Protein AF-A0A427AGB4-F1 (afdb_monomer)

pLDDT: mean 78.75, std 23.86, range [26.81, 98.81]

Mean predicted aligned error: 10.67 Å

Solvent-accessible surface area (backbone atoms only — not comparable to full-atom values): 14083 Å² total; per-residue (Å²): 135,64,101,79,74,85,84,86,88,73,85,83,42,77,53,39,24,45,51,58,37,56,74,37,84,82,62,75,51,54,68,55,49,52,50,28,54,45,34,38,32,50,47,51,24,42,29,55,74,68,40,88,56,18,43,34,48,52,46,48,37,41,71,28,29,30,16,33,91,82,58,48,37,40,76,46,72,65,89,65,43,42,77,36,55,89,90,51,84,55,43,82,47,84,67,58,40,51,87,71,32,61,31,70,60,28,74,75,67,26,43,41,33,64,50,36,37,34,21,5,44,13,43,31,44,48,27,65,54,29,57,44,55,58,68,56,46,62,62,52,62,69,47,90,66,64,74,90,73,50,50,31,76,86,54,75,79,68,59,59,67,65,65,50,53,51,52,50,52,51,19,54,39,24,52,40,80,54,60,84,72,25,61,53,44,66,54,51,39,55,65,70,65,63,76,82,75,95,74,78,76,94,72,93,72,91,75,74,92,70,77,84,75,68,69,85,68,43,56,71,67,54,44,61,57,62,67,40,56,66,60,49,49,50,48,55,58,50,62,53,86,132

Structure (mmCIF, N/CA/C/O backbone):
data_AF-A0A427AGB4-F1
#
_entry.id   AF-A0A427AGB4-F1
#
loop_
_atom_site.group_PDB
_atom_site.id
_atom_site.type_symbol
_atom_site.label_atom_id
_atom_site.label_alt_id
_atom_site.label_comp_id
_atom_site.label_asym_id
_atom_site.label_entity_id
_atom_site.label_seq_id
_atom_site.pdbx_PDB_ins_code
_atom_site.Cartn_x
_atom_site.Cartn_y
_atom_site.Cartn_z
_atom_site.occupancy
_atom_site.B_iso_or_equiv
_atom_site.auth_seq_id
_atom_site.auth_comp_id
_atom_site.auth_asym_id
_atom_site.auth_atom_id
_atom_site.pdbx_PDB_model_num
ATOM 1 N N . MET A 1 1 ? -23.392 -18.559 -21.273 1.00 54.56 1 MET A N 1
ATOM 2 C CA . MET A 1 1 ? -22.077 -17.936 -21.508 1.00 54.56 1 MET A CA 1
ATOM 3 C C . MET A 1 1 ? -21.881 -17.864 -23.003 1.00 54.56 1 MET A C 1
ATOM 5 O O . MET A 1 1 ? -21.921 -18.900 -23.660 1.00 54.56 1 MET A O 1
ATOM 9 N N . THR A 1 2 ? -21.814 -16.656 -23.549 1.00 63.41 2 THR A N 1
ATOM 10 C CA . THR A 1 2 ? -21.500 -16.465 -24.971 1.00 63.41 2 THR A CA 1
ATOM 11 C C . THR A 1 2 ? -19.990 -16.633 -25.169 1.00 63.41 2 THR A C 1
ATOM 13 O O . THR A 1 2 ? -19.216 -16.478 -24.227 1.00 63.41 2 THR A O 1
ATOM 16 N N . ALA A 1 3 ? -19.541 -16.963 -26.382 1.00 72.25 3 ALA A N 1
ATOM 17 C CA . ALA A 1 3 ? -18.124 -17.222 -26.674 1.00 72.25 3 ALA A CA 1
ATOM 18 C C . ALA A 1 3 ? -17.196 -15.988 -26.531 1.00 72.25 3 ALA A C 1
ATOM 20 O O . ALA A 1 3 ? -15.998 -16.086 -26.785 1.00 72.25 3 ALA A O 1
ATOM 21 N N . THR A 1 4 ? -17.737 -14.826 -26.150 1.00 89.38 4 THR A N 1
ATOM 22 C CA . THR A 1 4 ? -17.033 -13.536 -26.080 1.00 89.38 4 THR A CA 1
ATOM 23 C C . THR A 1 4 ? -16.850 -13.007 -24.658 1.00 89.38 4 THR A C 1
ATOM 25 O O . THR A 1 4 ? -16.158 -12.010 -24.469 1.00 89.38 4 THR A O 1
ATOM 28 N N . GLU A 1 5 ? -17.460 -13.634 -23.652 1.00 90.94 5 GLU A N 1
ATOM 29 C CA . GLU A 1 5 ? -17.364 -13.182 -22.262 1.00 90.94 5 GLU A CA 1
ATOM 30 C C . GLU A 1 5 ? -16.059 -13.659 -21.618 1.00 90.94 5 GLU A C 1
ATOM 32 O O . GLU A 1 5 ? -15.705 -14.837 -21.679 1.00 90.94 5 GLU A O 1
ATOM 37 N N . ARG A 1 6 ? -15.346 -12.739 -20.960 1.00 89.81 6 ARG A N 1
ATOM 38 C CA . ARG A 1 6 ? -14.210 -13.063 -20.091 1.00 89.81 6 ARG A CA 1
ATOM 39 C C . ARG A 1 6 ? -14.620 -12.803 -18.651 1.00 89.81 6 ARG A C 1
ATOM 41 O O . ARG A 1 6 ? -15.009 -11.691 -18.311 1.00 89.81 6 ARG A O 1
ATOM 48 N N . LEU A 1 7 ? -14.546 -13.837 -17.823 1.00 93.56 7 LEU A N 1
ATOM 49 C CA . LEU A 1 7 ? -14.979 -13.810 -16.430 1.00 93.56 7 LEU A CA 1
ATOM 50 C C . LEU A 1 7 ? -13.820 -14.242 -15.533 1.00 93.56 7 LEU A C 1
ATOM 52 O O . LEU A 1 7 ? -13.041 -15.121 -15.899 1.00 93.56 7 LEU A O 1
ATOM 56 N N . LEU A 1 8 ? -13.733 -13.631 -14.355 1.00 93.75 8 LEU A N 1
ATOM 57 C CA . LEU A 1 8 ? -12.794 -14.000 -13.300 1.00 93.75 8 LEU A CA 1
ATOM 58 C C . LEU A 1 8 ? -13.609 -14.406 -12.073 1.00 93.75 8 LEU A C 1
ATOM 60 O O . LEU A 1 8 ? -14.541 -13.699 -11.688 1.00 93.75 8 LEU A O 1
ATOM 64 N N . VAL A 1 9 ? -13.277 -15.554 -11.487 1.00 95.50 9 VAL A N 1
ATOM 65 C CA . VAL A 1 9 ? -13.951 -16.099 -10.304 1.00 95.50 9 VAL A CA 1
ATOM 66 C C . VAL A 1 9 ? -12.943 -16.125 -9.165 1.00 95.50 9 VAL A C 1
ATOM 68 O O . VAL A 1 9 ? -11.862 -16.690 -9.313 1.00 95.50 9 VAL A O 1
ATOM 71 N N . TYR A 1 10 ? -13.304 -15.511 -8.042 1.00 94.31 10 TYR A N 1
ATOM 72 C CA . TYR A 1 10 ? -12.469 -15.409 -6.849 1.00 94.31 10 TYR A CA 1
ATOM 73 C C . TYR A 1 10 ? -13.194 -16.007 -5.641 1.00 94.31 10 TYR A C 1
ATOM 75 O O . TYR A 1 10 ? -14.430 -16.031 -5.632 1.00 94.31 10 TYR A O 1
ATOM 83 N N . PRO A 1 11 ? -12.458 -16.443 -4.605 1.00 96.06 11 PRO A N 1
ATOM 84 C CA . PRO A 1 11 ? -13.047 -16.691 -3.298 1.00 96.06 11 PRO A CA 1
ATOM 85 C C . PRO A 1 11 ? -13.806 -15.455 -2.804 1.00 96.06 11 PRO A C 1
ATOM 87 O O . PRO A 1 11 ? -13.364 -14.319 -2.997 1.00 96.06 11 PRO A O 1
ATOM 90 N N . TYR A 1 12 ? -14.960 -15.679 -2.183 1.00 95.94 12 TYR A N 1
ATOM 91 C CA . TYR A 1 12 ? -15.762 -14.598 -1.627 1.00 95.94 12 TYR A CA 1
ATOM 92 C C . TYR A 1 12 ? -15.121 -14.060 -0.343 1.00 95.94 12 TYR A C 1
ATOM 94 O O . TYR A 1 12 ? -14.803 -14.825 0.561 1.00 95.94 12 TYR A O 1
ATOM 102 N N . MET A 1 13 ? -14.962 -12.739 -0.274 1.00 97.31 13 MET A N 1
ATOM 103 C CA . MET A 1 13 ? -14.389 -12.023 0.868 1.00 97.31 13 MET A CA 1
ATOM 104 C C . MET A 1 13 ? -15.536 -11.407 1.668 1.00 97.31 13 MET A C 1
ATOM 106 O O . MET A 1 13 ? -16.077 -10.365 1.287 1.00 97.31 13 MET A O 1
ATOM 110 N N . SER A 1 14 ? -15.969 -12.092 2.728 1.00 95.81 14 SER A N 1
ATOM 111 C CA . SER A 1 14 ? -17.214 -11.780 3.447 1.00 95.81 14 SER A CA 1
ATOM 112 C C . SER A 1 14 ? -17.220 -10.417 4.132 1.00 95.81 14 SER A C 1
ATOM 114 O O . SER A 1 14 ? -18.279 -9.800 4.258 1.00 95.81 14 SER A O 1
ATOM 116 N N . ASN A 1 15 ? -16.048 -9.904 4.511 1.00 95.62 15 ASN A N 1
ATOM 117 C CA . ASN A 1 15 ? -15.894 -8.584 5.118 1.00 95.62 15 ASN A CA 1
ATOM 118 C C . ASN A 1 15 ? -15.642 -7.468 4.084 1.00 95.62 15 ASN A C 1
ATOM 120 O O . ASN A 1 15 ? -15.439 -6.309 4.459 1.00 95.62 15 ASN A O 1
ATOM 124 N N . GLY A 1 16 ? -15.709 -7.787 2.786 1.00 96.00 16 GLY A N 1
ATOM 125 C CA . GLY A 1 16 ? -15.582 -6.827 1.693 1.00 96.00 16 GLY A CA 1
ATOM 126 C C . GLY A 1 16 ? -14.175 -6.242 1.573 1.00 96.00 16 GLY A C 1
ATOM 127 O O . GLY A 1 16 ? -13.187 -6.906 1.866 1.00 96.00 16 GLY A O 1
ATOM 128 N N . SER A 1 17 ? -14.073 -4.996 1.106 1.00 97.38 17 SER A N 1
ATOM 129 C CA . SER A 1 17 ? -12.796 -4.272 1.025 1.00 97.38 17 SER A CA 1
ATOM 130 C C . SER A 1 17 ? -12.554 -3.397 2.250 1.00 97.38 17 SER A C 1
ATOM 132 O O . SER A 1 17 ? -13.508 -2.907 2.865 1.00 97.38 17 SER A O 1
ATOM 134 N N . VAL A 1 18 ? -11.291 -3.094 2.553 1.00 96.56 18 VAL A N 1
ATOM 135 C CA . VAL A 1 18 ? -10.908 -2.146 3.613 1.00 96.56 18 VAL A CA 1
ATOM 136 C C . VAL A 1 18 ? -11.602 -0.797 3.411 1.00 96.56 18 VAL A C 1
ATOM 138 O O . VAL A 1 18 ? -12.159 -0.251 4.359 1.00 96.56 18 VAL A O 1
ATOM 141 N N . ALA A 1 19 ? -11.685 -0.295 2.174 1.00 94.44 19 ALA A N 1
ATOM 142 C CA . ALA A 1 19 ? -12.386 0.957 1.873 1.00 94.44 19 ALA A CA 1
ATOM 143 C C . ALA A 1 19 ? -13.877 0.924 2.254 1.00 94.44 19 ALA A C 1
ATOM 145 O O . ALA A 1 19 ? -14.416 1.926 2.729 1.00 94.44 19 ALA A O 1
ATOM 146 N N . SER A 1 20 ? -14.554 -0.211 2.050 1.00 93.62 20 SER A N 1
ATOM 147 C CA . SER A 1 20 ? -15.945 -0.384 2.486 1.00 93.62 20 SER A CA 1
ATOM 148 C C . SER A 1 20 ? -16.044 -0.502 4.008 1.00 93.62 20 SER A C 1
ATOM 150 O O . SER A 1 20 ? -16.915 0.104 4.636 1.00 93.62 20 SER A O 1
ATOM 152 N N . ARG A 1 21 ? -15.096 -1.218 4.616 1.00 93.06 21 ARG A N 1
ATOM 153 C CA . ARG A 1 21 ? -15.100 -1.560 6.034 1.00 93.06 21 ARG A CA 1
ATOM 154 C C . ARG A 1 21 ? -14.750 -0.378 6.939 1.00 93.06 21 ARG A C 1
ATOM 156 O O . ARG A 1 21 ? -15.317 -0.298 8.027 1.00 93.06 21 ARG A O 1
ATOM 163 N N . LEU A 1 22 ? -13.915 0.556 6.472 1.00 90.25 22 LEU A N 1
ATOM 164 C CA . LEU A 1 22 ? -13.609 1.828 7.146 1.00 90.25 22 LEU A CA 1
ATOM 165 C C . LEU A 1 22 ? -14.841 2.736 7.291 1.00 90.25 22 LEU A C 1
ATOM 167 O O . LEU A 1 22 ? -14.930 3.498 8.247 1.00 90.25 22 LEU A O 1
ATOM 171 N N . LYS A 1 23 ? -15.821 2.627 6.383 1.00 87.50 23 LYS A N 1
ATOM 172 C CA . LYS A 1 23 ? -17.077 3.402 6.426 1.00 87.50 23 LYS A CA 1
ATOM 173 C C . LYS A 1 23 ? -18.213 2.682 7.156 1.00 87.50 23 LYS A C 1
ATOM 175 O O . LYS A 1 23 ? -19.226 3.300 7.483 1.00 87.50 23 LYS A O 1
ATOM 180 N N . ALA A 1 24 ? -18.076 1.377 7.372 1.00 87.00 24 ALA A N 1
ATOM 181 C CA . ALA A 1 24 ? -19.112 0.539 7.959 1.00 87.00 24 ALA A CA 1
ATOM 182 C C . ALA A 1 24 ? -19.147 0.636 9.495 1.00 87.00 24 ALA A C 1
ATOM 184 O O . ALA A 1 24 ? -18.142 0.912 10.153 1.00 87.00 24 ALA A O 1
ATOM 185 N N . LYS A 1 25 ? -20.317 0.353 10.079 1.00 83.19 25 LYS A N 1
ATOM 186 C CA . LYS A 1 25 ? -20.508 0.198 11.529 1.00 83.19 25 LYS A CA 1
ATOM 187 C C . LYS A 1 25 ? -20.794 -1.286 11.851 1.00 83.19 25 LYS A C 1
ATOM 189 O O . LYS A 1 25 ? -21.542 -1.904 11.097 1.00 83.19 25 LYS A O 1
ATOM 194 N N . PRO A 1 26 ? -20.252 -1.857 12.946 1.00 83.69 26 PRO A N 1
ATOM 195 C CA . PRO A 1 26 ? -19.281 -1.253 13.864 1.00 83.69 26 PRO A CA 1
ATOM 196 C C . PRO A 1 26 ? -17.938 -1.030 13.166 1.00 83.69 26 PRO A C 1
ATOM 198 O O . PRO A 1 26 ? -17.605 -1.753 12.236 1.00 83.69 26 PRO A O 1
ATOM 201 N N . MET A 1 27 ? -17.180 -0.020 13.577 1.00 82.50 27 MET A N 1
ATOM 202 C CA . MET A 1 27 ? -15.927 0.332 12.902 1.00 82.50 27 MET A CA 1
ATOM 203 C C . MET A 1 27 ? -14.811 -0.664 13.179 1.00 82.50 27 MET A C 1
ATOM 205 O O . MET A 1 27 ? -14.867 -1.407 14.155 1.00 82.50 27 MET A O 1
ATOM 209 N N . LEU A 1 28 ? -13.792 -0.642 12.320 1.00 89.94 28 LEU A N 1
ATOM 210 C CA . LEU A 1 28 ? -12.538 -1.332 12.593 1.00 89.94 28 LEU A CA 1
ATOM 211 C C . LEU A 1 28 ? -11.833 -0.655 13.762 1.00 89.94 28 LEU A C 1
ATOM 213 O O . LEU A 1 28 ? -11.507 0.537 13.683 1.00 89.94 28 LEU A O 1
ATOM 217 N N . ASP A 1 29 ? -11.604 -1.433 14.814 1.00 90.88 29 ASP A N 1
ATOM 218 C CA . ASP A 1 29 ? -10.728 -1.051 15.910 1.00 90.88 29 ASP A CA 1
ATOM 219 C C . ASP A 1 29 ? -9.269 -0.956 15.445 1.00 90.88 29 ASP A C 1
ATOM 221 O O . ASP A 1 29 ? -8.892 -1.383 14.349 1.00 90.88 29 ASP A O 1
ATOM 225 N N . TRP A 1 30 ? -8.444 -0.335 16.280 1.00 91.19 30 TRP A N 1
ATOM 226 C CA . TRP A 1 30 ? -7.054 -0.058 15.950 1.00 91.19 30 TRP A CA 1
ATOM 227 C C . TRP A 1 30 ? -6.224 -1.328 15.728 1.00 91.19 30 TRP A C 1
ATOM 229 O O . TRP A 1 30 ? -5.480 -1.422 14.751 1.00 91.19 30 TRP A O 1
ATOM 239 N N . SER A 1 31 ? -6.405 -2.337 16.583 1.00 91.88 31 SER A N 1
ATOM 240 C CA . SER A 1 31 ? -5.693 -3.613 16.481 1.00 91.88 31 SER A CA 1
ATOM 241 C C . SER A 1 31 ? -6.005 -4.333 15.167 1.00 91.88 31 SER A C 1
ATOM 243 O O . SER A 1 31 ? -5.098 -4.857 14.519 1.00 91.88 31 SER A O 1
ATOM 245 N N . THR A 1 32 ? -7.257 -4.306 14.703 1.00 93.75 32 THR A N 1
ATOM 246 C CA . THR A 1 32 ? -7.621 -4.867 13.397 1.00 93.75 32 THR A CA 1
ATOM 247 C C . THR A 1 32 ? -7.015 -4.059 12.254 1.00 93.75 32 THR A C 1
ATOM 249 O O . THR A 1 32 ? -6.521 -4.656 11.302 1.00 93.75 32 THR A O 1
ATOM 252 N N . ARG A 1 33 ? -6.950 -2.722 12.344 1.00 95.06 33 ARG A N 1
ATOM 253 C CA . ARG A 1 33 ? -6.251 -1.902 11.332 1.00 95.06 33 ARG A CA 1
ATOM 254 C C . ARG A 1 33 ? -4.755 -2.228 11.251 1.00 95.06 33 ARG A C 1
ATOM 256 O O . ARG A 1 33 ? -4.253 -2.377 10.139 1.00 95.06 33 ARG A O 1
ATOM 263 N N . LYS A 1 34 ? -4.071 -2.422 12.390 1.00 94.62 34 LYS A N 1
ATOM 264 C CA . LYS A 1 34 ? -2.670 -2.894 12.436 1.00 94.62 34 LYS A CA 1
ATOM 265 C C . LYS A 1 34 ? -2.512 -4.259 11.763 1.00 94.62 34 LYS A C 1
ATOM 267 O O . LYS A 1 34 ? -1.642 -4.422 10.911 1.00 94.62 34 LYS A O 1
ATOM 272 N N . ARG A 1 35 ? -3.378 -5.228 12.091 1.00 96.19 35 ARG A N 1
ATOM 273 C CA . ARG A 1 35 ? -3.355 -6.559 11.453 1.00 96.19 35 ARG A CA 1
ATOM 274 C C . ARG A 1 35 ? -3.552 -6.473 9.942 1.00 96.19 35 ARG A C 1
ATOM 276 O O . ARG A 1 35 ? -2.809 -7.106 9.200 1.00 96.19 35 ARG A O 1
ATOM 283 N N . ILE A 1 36 ? -4.491 -5.646 9.485 1.00 97.75 36 ILE A N 1
ATOM 284 C CA . ILE A 1 36 ? -4.737 -5.414 8.056 1.00 97.75 36 ILE A CA 1
ATOM 285 C C . ILE A 1 36 ? -3.498 -4.823 7.375 1.00 97.75 36 ILE A C 1
ATOM 287 O O . ILE A 1 36 ? -3.092 -5.317 6.323 1.00 97.75 36 ILE A O 1
ATOM 291 N N . ALA A 1 37 ? -2.883 -3.796 7.971 1.00 98.06 37 ALA A N 1
ATOM 292 C CA . ALA A 1 37 ? -1.656 -3.188 7.460 1.00 98.06 37 ALA A CA 1
ATOM 293 C C . ALA A 1 37 ? -0.531 -4.223 7.322 1.00 98.06 37 ALA A C 1
ATOM 295 O O . ALA A 1 37 ? 0.096 -4.320 6.266 1.00 98.06 37 ALA A O 1
ATOM 296 N N . LEU A 1 38 ? -0.317 -5.035 8.359 1.00 98.12 38 LEU A N 1
ATOM 297 C CA . LEU A 1 38 ? 0.700 -6.082 8.366 1.00 98.12 38 LEU A CA 1
ATOM 298 C C . LEU A 1 38 ? 0.417 -7.176 7.324 1.00 98.12 38 LEU A C 1
ATOM 300 O O . LEU A 1 38 ? 1.321 -7.573 6.590 1.00 98.12 38 LEU A O 1
ATOM 304 N N . GLY A 1 39 ? -0.828 -7.645 7.220 1.00 98.38 39 GLY A N 1
ATOM 305 C CA . GLY A 1 39 ? -1.232 -8.650 6.233 1.00 98.38 39 GLY A CA 1
ATOM 306 C C . GLY A 1 39 ? -1.042 -8.159 4.795 1.00 98.38 39 GLY A C 1
ATOM 307 O O . GLY A 1 39 ? -0.427 -8.846 3.979 1.00 98.38 39 GLY A O 1
ATOM 308 N N . ALA A 1 40 ? -1.466 -6.925 4.502 1.00 98.69 40 ALA A N 1
ATOM 309 C CA . ALA A 1 40 ? -1.239 -6.297 3.202 1.00 98.69 40 ALA A CA 1
ATOM 310 C C . ALA A 1 40 ? 0.262 -6.123 2.902 1.00 98.69 40 ALA A C 1
ATOM 312 O O . ALA A 1 40 ? 0.700 -6.409 1.786 1.00 98.69 40 ALA A O 1
ATOM 313 N N . ALA A 1 41 ? 1.065 -5.726 3.898 1.00 98.75 41 ALA A N 1
ATOM 314 C CA . ALA A 1 41 ? 2.511 -5.588 3.748 1.00 98.75 41 ALA A CA 1
ATOM 315 C C . ALA A 1 41 ? 3.190 -6.922 3.414 1.00 98.75 41 ALA A C 1
ATOM 317 O O . ALA A 1 41 ? 4.026 -6.981 2.513 1.00 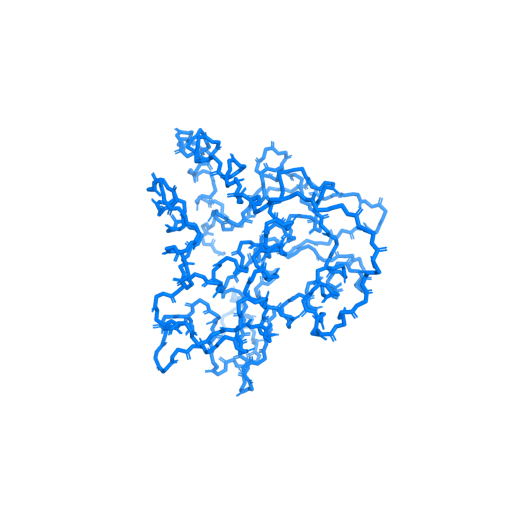98.75 41 ALA A O 1
ATOM 318 N N . ARG A 1 42 ? 2.794 -8.006 4.094 1.00 98.75 42 ARG A N 1
ATOM 319 C CA . ARG A 1 42 ? 3.274 -9.369 3.815 1.00 98.75 42 ARG A CA 1
ATOM 320 C C . ARG A 1 42 ? 2.888 -9.833 2.411 1.00 98.75 42 ARG A C 1
ATOM 322 O O . ARG A 1 42 ? 3.711 -10.442 1.731 1.00 98.75 42 ARG A O 1
ATOM 329 N N . GLY A 1 43 ? 1.679 -9.502 1.958 1.00 98.69 43 GLY A N 1
ATOM 330 C CA . GLY A 1 43 ? 1.243 -9.756 0.586 1.00 98.69 43 GLY A CA 1
ATOM 331 C C . GLY A 1 43 ? 2.148 -9.075 -0.444 1.00 98.69 43 GLY A C 1
ATOM 332 O O . GLY A 1 43 ? 2.637 -9.731 -1.358 1.00 98.69 43 GLY A O 1
ATOM 333 N N . LEU A 1 44 ? 2.439 -7.783 -0.274 1.00 98.81 44 LEU A N 1
ATOM 334 C CA . LEU A 1 44 ? 3.327 -7.049 -1.187 1.00 98.81 44 LEU A CA 1
ATOM 335 C C . LEU A 1 44 ? 4.785 -7.519 -1.105 1.00 98.81 44 LEU A C 1
ATOM 337 O O . LEU A 1 44 ? 5.435 -7.656 -2.137 1.00 98.81 44 LEU A O 1
ATOM 341 N N . LEU A 1 45 ? 5.281 -7.836 0.094 1.00 98.69 45 LEU A N 1
ATOM 342 C CA . LEU A 1 45 ? 6.591 -8.463 0.287 1.00 98.69 45 LEU A CA 1
ATOM 343 C C . LEU A 1 45 ? 6.724 -9.737 -0.560 1.00 98.69 45 LEU A C 1
ATOM 345 O O . LEU A 1 45 ? 7.719 -9.914 -1.262 1.00 98.69 45 LEU A O 1
ATOM 349 N N . TYR A 1 46 ? 5.710 -10.604 -0.529 1.00 98.81 46 TYR A N 1
ATOM 350 C CA . TYR A 1 46 ? 5.698 -11.819 -1.338 1.00 98.81 46 TYR A CA 1
ATOM 351 C C . TYR A 1 46 ? 5.803 -11.507 -2.840 1.00 98.81 46 TYR A C 1
ATOM 353 O O . TYR A 1 46 ? 6.626 -12.100 -3.541 1.00 98.81 46 TYR A O 1
ATOM 361 N N . LEU A 1 47 ? 5.027 -10.536 -3.329 1.00 98.69 47 LEU A N 1
ATOM 362 C CA . LEU A 1 47 ? 5.041 -10.132 -4.739 1.00 98.69 47 LEU A CA 1
ATOM 363 C C . LEU A 1 47 ? 6.395 -9.563 -5.189 1.00 98.69 47 LEU A C 1
ATOM 365 O O . LEU A 1 47 ? 6.834 -9.831 -6.308 1.00 98.69 47 LEU A O 1
ATOM 369 N N . HIS A 1 48 ? 7.050 -8.772 -4.338 1.00 98.56 48 HIS A N 1
ATOM 370 C CA . HIS A 1 48 ? 8.260 -8.026 -4.697 1.00 98.56 48 HIS A CA 1
ATOM 371 C C . HIS A 1 48 ? 9.555 -8.810 -4.520 1.00 98.56 48 HIS A C 1
ATOM 373 O O . HIS A 1 48 ? 10.515 -8.555 -5.244 1.00 98.56 48 HIS A O 1
ATOM 379 N N . GLU A 1 49 ? 9.613 -9.698 -3.528 1.00 98.19 49 GLU A N 1
ATOM 380 C CA . GLU A 1 49 ? 10.877 -10.293 -3.072 1.00 98.19 49 GLU A CA 1
ATOM 381 C C . GLU A 1 49 ? 10.876 -11.829 -3.108 1.00 98.19 49 GLU A C 1
ATOM 383 O O . GLU A 1 49 ? 11.932 -12.429 -2.921 1.00 98.19 49 GLU A O 1
ATOM 388 N N . GLN A 1 50 ? 9.724 -12.476 -3.332 1.00 97.81 50 GLN A N 1
ATOM 389 C CA . GLN A 1 50 ? 9.597 -13.943 -3.279 1.00 97.81 50 GLN A CA 1
ATOM 390 C C . GLN A 1 50 ? 9.025 -14.566 -4.564 1.00 97.81 50 GLN A C 1
ATOM 392 O O . GLN A 1 50 ? 9.125 -15.779 -4.747 1.00 97.81 50 GLN A O 1
ATOM 397 N N . CYS A 1 51 ? 8.446 -13.762 -5.459 1.00 98.12 51 CYS A N 1
ATOM 398 C CA . CYS A 1 51 ? 8.030 -14.191 -6.795 1.00 98.12 51 CYS A CA 1
ATOM 399 C C . CYS A 1 51 ? 9.178 -14.047 -7.800 1.00 98.12 51 CYS A C 1
ATOM 401 O O . CYS A 1 51 ? 9.903 -13.058 -7.753 1.00 98.12 51 CYS A O 1
ATOM 403 N N . ASP A 1 52 ? 9.292 -14.981 -8.750 1.00 96.75 52 ASP A N 1
ATOM 404 C CA . ASP A 1 52 ? 10.208 -14.879 -9.890 1.00 96.75 52 ASP A CA 1
ATOM 405 C C . ASP A 1 52 ? 9.452 -15.084 -11.216 1.00 96.75 52 ASP A C 1
ATOM 407 O O . ASP A 1 52 ? 8.946 -16.184 -11.461 1.00 96.75 52 ASP A O 1
ATOM 411 N N . PRO A 1 53 ? 9.326 -14.046 -12.069 1.00 96.75 53 PRO A N 1
ATOM 412 C CA . PRO A 1 53 ? 9.784 -12.660 -11.873 1.00 96.75 53 PRO A CA 1
ATOM 413 C C . PRO A 1 53 ? 8.990 -11.911 -10.783 1.00 96.75 53 PRO A C 1
ATOM 415 O O . PRO A 1 53 ? 7.894 -12.333 -10.401 1.00 96.75 53 PRO A O 1
ATOM 418 N N . LYS A 1 54 ? 9.510 -10.764 -10.320 1.00 98.25 54 LYS A N 1
ATOM 419 C CA . LYS A 1 54 ? 8.803 -9.885 -9.373 1.00 98.25 54 LYS A CA 1
ATOM 420 C C . LYS A 1 54 ? 7.467 -9.442 -9.964 1.00 98.25 54 LYS A C 1
ATOM 422 O O . LYS A 1 54 ? 7.353 -9.235 -11.174 1.00 98.25 54 LYS A O 1
ATOM 427 N N . ILE A 1 55 ? 6.476 -9.207 -9.111 1.00 98.62 55 ILE A N 1
ATOM 428 C CA . ILE A 1 55 ? 5.160 -8.704 -9.512 1.00 98.62 55 ILE A CA 1
ATOM 429 C C . ILE A 1 55 ? 4.962 -7.306 -8.928 1.00 98.62 55 ILE A C 1
ATOM 431 O O . ILE A 1 55 ? 4.913 -7.142 -7.715 1.00 98.62 55 ILE A O 1
ATOM 435 N N . ILE A 1 56 ? 4.807 -6.299 -9.787 1.00 98.44 56 ILE A N 1
ATOM 436 C CA . ILE A 1 56 ? 4.450 -4.932 -9.390 1.00 98.44 56 ILE A CA 1
ATOM 437 C C . ILE A 1 56 ? 2.936 -4.780 -9.520 1.00 98.44 56 ILE A C 1
ATOM 439 O O . ILE A 1 56 ? 2.401 -4.906 -10.622 1.00 98.44 56 ILE A O 1
ATOM 443 N N . HIS A 1 57 ? 2.243 -4.530 -8.413 1.00 98.50 57 HIS A N 1
ATOM 444 C CA . HIS A 1 57 ? 0.785 -4.505 -8.310 1.00 98.50 57 HIS A CA 1
ATOM 445 C C . HIS A 1 57 ? 0.159 -3.296 -9.022 1.00 98.50 57 HIS A C 1
ATOM 447 O O . HIS A 1 57 ? -0.827 -3.438 -9.745 1.00 98.50 57 HIS A O 1
ATOM 453 N N . ARG A 1 58 ? 0.750 -2.107 -8.852 1.00 97.25 58 ARG A N 1
ATOM 454 C CA . ARG A 1 58 ? 0.396 -0.809 -9.465 1.00 97.25 58 ARG A CA 1
ATOM 455 C C . ARG A 1 58 ? -0.932 -0.176 -9.047 1.00 97.25 58 ARG A C 1
ATOM 457 O O . ARG A 1 58 ? -1.189 0.965 -9.420 1.00 97.25 58 ARG A O 1
ATOM 464 N N . ASP A 1 59 ? -1.761 -0.865 -8.267 1.00 96.88 59 ASP A N 1
ATOM 465 C CA . ASP A 1 59 ? -3.027 -0.312 -7.752 1.00 96.88 59 ASP A CA 1
ATOM 466 C C . ASP A 1 59 ? -3.256 -0.628 -6.2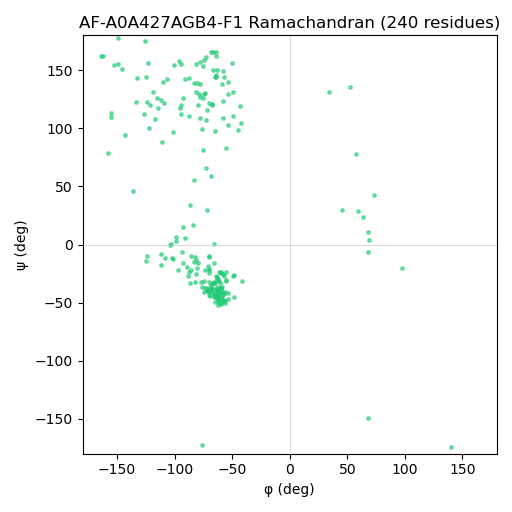65 1.00 96.88 59 ASP A C 1
ATOM 468 O O . ASP A 1 59 ? -4.312 -1.107 -5.858 1.00 96.88 59 ASP A O 1
ATOM 472 N N . VAL A 1 60 ? -2.226 -0.433 -5.438 1.00 98.06 60 VAL A N 1
ATOM 473 C CA . VAL A 1 60 ? -2.322 -0.633 -3.982 1.00 98.06 60 VAL A CA 1
ATOM 474 C C . VAL A 1 60 ? -3.159 0.489 -3.363 1.00 98.06 60 VAL A C 1
ATOM 476 O O . VAL A 1 60 ? -2.766 1.651 -3.413 1.00 98.06 60 VAL A O 1
ATOM 479 N N . LYS A 1 61 ? -4.315 0.140 -2.787 1.00 95.12 61 LYS A N 1
ATOM 480 C CA . LYS A 1 61 ? -5.262 1.071 -2.144 1.00 95.12 61 LYS A CA 1
ATOM 481 C C . LYS A 1 61 ? -6.254 0.324 -1.258 1.00 95.12 61 LYS A C 1
ATOM 483 O O . LYS A 1 61 ? -6.489 -0.865 -1.477 1.00 95.12 61 LYS A O 1
ATOM 488 N N . ALA A 1 62 ? -6.936 1.016 -0.344 1.00 96.25 62 ALA A N 1
ATOM 489 C CA . ALA A 1 62 ? -7.913 0.389 0.557 1.00 96.25 62 ALA A CA 1
ATOM 490 C C . ALA A 1 62 ? -9.048 -0.368 -0.166 1.00 96.25 62 ALA A C 1
ATOM 492 O O . ALA A 1 62 ? -9.615 -1.312 0.377 1.00 96.25 62 ALA A O 1
ATOM 493 N N . ALA A 1 63 ? -9.403 0.012 -1.396 1.00 95.88 63 ALA A N 1
ATOM 494 C CA . ALA A 1 63 ? -10.435 -0.688 -2.168 1.00 95.88 63 ALA A CA 1
ATOM 495 C C . ALA A 1 63 ? -9.978 -2.051 -2.723 1.00 95.88 63 ALA A C 1
ATOM 497 O O . ALA A 1 63 ? -10.829 -2.898 -2.979 1.00 95.88 63 ALA A O 1
ATOM 498 N N . ASN A 1 64 ? -8.665 -2.257 -2.862 1.00 98.06 64 ASN A N 1
ATOM 499 C CA . ASN A 1 64 ? -8.066 -3.481 -3.399 1.00 98.06 64 ASN A CA 1
ATOM 500 C C . ASN A 1 64 ? -7.470 -4.380 -2.305 1.00 98.06 64 ASN A C 1
ATOM 502 O O . ASN A 1 64 ? -6.960 -5.454 -2.604 1.00 98.06 64 ASN A O 1
ATOM 506 N N . ILE A 1 65 ? -7.559 -3.977 -1.035 1.00 98.50 65 ILE A N 1
ATOM 507 C CA . ILE A 1 65 ? -7.320 -4.872 0.097 1.00 98.50 65 ILE A CA 1
ATOM 508 C C . ILE A 1 65 ? -8.669 -5.432 0.532 1.00 98.50 65 ILE A C 1
ATOM 510 O O . ILE A 1 65 ? -9.537 -4.686 0.992 1.00 98.50 65 ILE A O 1
ATOM 514 N N . LEU A 1 66 ? -8.859 -6.732 0.339 1.00 98.25 66 LEU A N 1
ATOM 515 C CA . LEU A 1 66 ? -10.066 -7.459 0.714 1.00 98.25 66 LEU A CA 1
ATOM 516 C C . LEU A 1 66 ? -9.884 -8.132 2.075 1.00 98.25 66 LEU A C 1
ATOM 518 O O . LEU A 1 66 ? -8.757 -8.350 2.512 1.00 98.25 66 LEU A O 1
ATOM 522 N N . LEU A 1 67 ? -10.994 -8.433 2.742 1.00 97.94 67 LEU A N 1
ATOM 523 C CA . LEU A 1 67 ? -11.026 -9.007 4.081 1.00 97.94 67 LEU A CA 1
ATOM 524 C C . LEU A 1 67 ? -11.822 -10.314 4.070 1.00 97.94 67 LEU A C 1
ATOM 526 O O . LEU A 1 67 ? -12.999 -10.331 3.691 1.00 97.94 67 LEU A O 1
ATOM 530 N N . ASP A 1 68 ? -11.176 -11.396 4.492 1.00 96.06 68 ASP A N 1
ATOM 531 C CA . ASP A 1 68 ? -11.804 -12.711 4.631 1.00 96.06 68 ASP A CA 1
ATOM 532 C C . ASP A 1 68 ? -12.694 -12.804 5.887 1.00 96.06 68 ASP A C 1
ATOM 534 O O . ASP A 1 68 ? -12.915 -11.808 6.580 1.00 96.06 68 ASP A O 1
A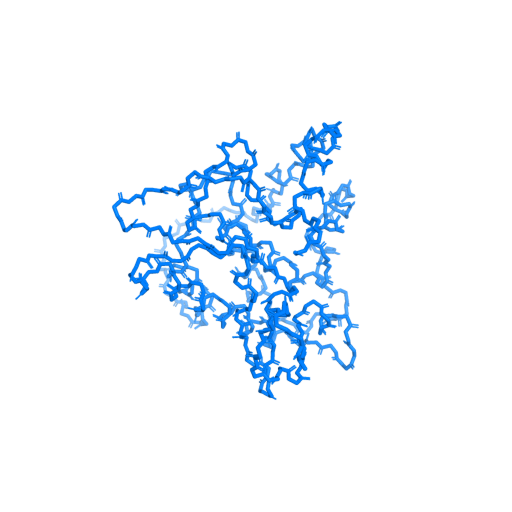TOM 538 N N . ASP A 1 69 ? -13.197 -14.002 6.201 1.00 94.50 69 ASP A N 1
ATOM 539 C CA . ASP A 1 69 ? -14.063 -14.267 7.362 1.00 94.50 69 ASP A CA 1
ATOM 540 C C . ASP A 1 69 ? -13.427 -13.890 8.713 1.00 94.50 69 ASP A C 1
ATOM 542 O O . ASP A 1 69 ? -14.142 -13.561 9.663 1.00 94.50 69 ASP A O 1
ATOM 546 N N . TYR A 1 70 ? -12.096 -13.880 8.799 1.00 93.38 70 TYR A N 1
ATOM 547 C CA . TYR A 1 70 ? -11.324 -13.577 10.006 1.00 93.38 70 TYR A CA 1
ATOM 548 C C . TYR A 1 70 ? -10.813 -12.127 10.046 1.00 93.38 70 TYR A C 1
ATOM 550 O O . TYR A 1 70 ? -10.092 -11.744 10.975 1.00 93.38 70 TYR A O 1
ATOM 558 N N . CYS A 1 71 ? -11.233 -11.300 9.078 1.00 92.31 71 CYS A N 1
ATOM 559 C CA . CYS A 1 71 ? -10.707 -9.956 8.832 1.00 92.31 71 CYS A CA 1
ATOM 560 C C . CYS A 1 71 ? -9.201 -9.942 8.523 1.00 92.31 71 CYS A C 1
ATOM 562 O O . CYS A 1 71 ? -8.527 -8.946 8.795 1.00 92.31 71 CYS A O 1
ATOM 564 N N . GLU A 1 72 ? -8.674 -11.021 7.946 1.00 95.81 72 GLU A N 1
ATOM 565 C CA . GLU A 1 72 ? -7.306 -11.060 7.444 1.00 95.81 72 GLU A CA 1
ATOM 566 C C . GLU A 1 72 ? -7.238 -10.403 6.061 1.00 95.81 72 GLU A C 1
ATOM 568 O O . GLU A 1 72 ? -8.133 -10.547 5.221 1.00 95.81 72 GLU A O 1
ATOM 573 N N . ALA A 1 73 ? -6.180 -9.623 5.844 1.00 98.00 73 ALA A N 1
ATOM 574 C CA . ALA A 1 73 ? -6.018 -8.834 4.632 1.00 98.00 73 ALA A CA 1
ATOM 575 C C . ALA A 1 73 ? -5.526 -9.684 3.458 1.00 98.00 73 ALA A C 1
ATOM 577 O O . ALA A 1 73 ? -4.491 -10.345 3.535 1.00 98.00 73 ALA A O 1
ATOM 578 N N . VAL A 1 74 ? -6.228 -9.574 2.332 1.00 98.38 74 VAL A N 1
ATOM 579 C CA . VAL A 1 74 ? -5.884 -10.209 1.060 1.00 98.38 74 VAL A CA 1
ATOM 580 C C . VAL A 1 74 ? -5.707 -9.129 -0.001 1.00 98.38 74 VAL A C 1
ATOM 582 O O . VAL A 1 74 ? -6.631 -8.369 -0.293 1.00 98.38 74 VAL A O 1
ATOM 585 N N . VAL A 1 75 ? -4.515 -9.057 -0.596 1.00 98.38 75 VAL A N 1
ATOM 586 C CA . VAL A 1 75 ? -4.246 -8.165 -1.734 1.00 98.38 75 VAL A CA 1
ATOM 587 C C . VAL A 1 75 ? -4.993 -8.699 -2.960 1.00 98.38 75 VAL A C 1
ATOM 589 O O . VAL A 1 75 ? -4.801 -9.849 -3.354 1.00 98.38 75 VAL A O 1
ATOM 592 N N . GLY A 1 76 ? -5.865 -7.880 -3.543 1.00 96.62 76 GLY A N 1
ATOM 593 C CA . GLY A 1 76 ? -6.699 -8.223 -4.691 1.00 96.62 76 GLY A CA 1
ATOM 594 C C . GLY A 1 76 ? -6.559 -7.238 -5.852 1.00 96.62 76 GLY A C 1
ATOM 595 O O . GLY A 1 76 ? -5.917 -6.207 -5.737 1.00 96.62 76 GLY A O 1
ATOM 596 N N . ASP A 1 77 ? -7.223 -7.561 -6.963 1.00 95.50 77 ASP A N 1
ATOM 597 C CA . ASP A 1 77 ? -7.203 -6.814 -8.233 1.00 95.50 77 ASP A CA 1
ATOM 598 C C . ASP A 1 77 ? -5.808 -6.615 -8.860 1.00 95.50 77 ASP A C 1
ATOM 600 O O . ASP A 1 77 ? -5.226 -5.534 -8.888 1.00 95.50 77 ASP A O 1
ATOM 604 N N . PHE A 1 78 ? -5.321 -7.683 -9.490 1.00 97.19 78 PHE A N 1
ATOM 605 C CA . PHE A 1 78 ? -4.080 -7.688 -10.268 1.00 97.19 78 PHE A CA 1
ATOM 606 C C . PHE A 1 78 ? -4.268 -7.195 -11.715 1.00 97.19 78 PHE A C 1
ATOM 608 O O . PHE A 1 78 ? -3.411 -7.439 -12.566 1.00 97.19 78 PHE A O 1
ATOM 615 N N . GLY A 1 79 ? -5.374 -6.514 -12.042 1.00 95.56 79 GLY A N 1
ATOM 616 C CA . GLY A 1 79 ? -5.681 -6.092 -13.416 1.00 95.56 79 GLY A CA 1
ATOM 617 C C . GLY A 1 79 ? -4.650 -5.136 -14.030 1.00 95.56 79 GLY A C 1
ATOM 618 O O . GLY A 1 79 ? -4.516 -5.069 -15.253 1.00 95.56 79 GLY A O 1
ATOM 619 N N . LEU A 1 80 ? -3.894 -4.418 -13.193 1.00 95.25 80 LEU A N 1
ATOM 620 C CA . LEU A 1 80 ? -2.821 -3.510 -13.612 1.00 95.25 80 LEU A CA 1
ATOM 621 C C . LEU A 1 80 ? -1.412 -4.069 -13.385 1.00 95.25 80 LEU A C 1
ATOM 623 O O . LEU A 1 80 ? -0.436 -3.397 -13.745 1.00 95.25 80 LEU A O 1
ATOM 627 N N . ALA A 1 81 ? -1.300 -5.281 -12.841 1.00 97.38 81 ALA A N 1
ATOM 628 C CA . ALA A 1 81 ? -0.027 -5.833 -12.419 1.00 97.38 81 ALA A CA 1
ATOM 629 C C . ALA A 1 81 ? 0.950 -6.019 -13.593 1.00 97.38 81 ALA A C 1
ATOM 631 O O . ALA A 1 81 ? 0.564 -6.238 -14.748 1.00 97.38 81 ALA A O 1
ATOM 632 N N . LYS A 1 82 ? 2.246 -5.921 -13.297 1.00 97.44 82 LYS A N 1
ATOM 633 C CA . LYS A 1 82 ? 3.336 -6.119 -14.256 1.00 97.44 82 LYS A CA 1
ATOM 634 C C . LYS A 1 82 ? 4.404 -7.032 -13.684 1.00 97.44 82 LYS A C 1
ATOM 636 O O . LYS A 1 82 ? 4.717 -6.954 -12.504 1.00 97.44 82 LYS A O 1
ATOM 641 N N . LEU A 1 83 ? 4.966 -7.867 -14.550 1.00 97.56 83 LEU A N 1
ATOM 642 C CA . LEU A 1 83 ? 6.141 -8.665 -14.228 1.00 97.56 83 LEU A CA 1
ATOM 643 C C . LEU A 1 83 ? 7.396 -7.810 -14.420 1.00 97.56 83 LEU A C 1
ATOM 645 O O . LEU A 1 83 ? 7.477 -7.057 -15.393 1.00 97.56 83 LEU A O 1
ATOM 649 N N . LEU A 1 84 ? 8.350 -7.936 -13.505 1.00 96.81 84 LEU A N 1
ATOM 650 C CA . LEU A 1 84 ? 9.635 -7.247 -13.529 1.00 96.81 84 LEU A CA 1
ATOM 651 C C . LEU A 1 84 ? 10.748 -8.258 -13.234 1.00 96.81 84 LEU A C 1
ATOM 653 O O . LEU A 1 84 ? 10.723 -8.922 -12.197 1.00 96.81 84 LEU A O 1
ATOM 657 N N . ASP A 1 85 ? 11.719 -8.386 -14.138 1.00 96.44 85 ASP A N 1
ATOM 658 C CA . ASP A 1 85 ? 12.876 -9.252 -13.907 1.00 96.44 85 ASP A CA 1
ATOM 659 C C . ASP A 1 85 ? 13.691 -8.736 -12.713 1.00 96.44 85 ASP A C 1
ATOM 661 O O . ASP A 1 85 ? 13.810 -7.532 -12.481 1.00 96.44 85 ASP A O 1
ATOM 665 N N . HIS A 1 86 ? 14.284 -9.643 -11.941 1.00 91.50 86 HIS A N 1
ATOM 666 C CA . HIS A 1 86 ? 15.103 -9.284 -1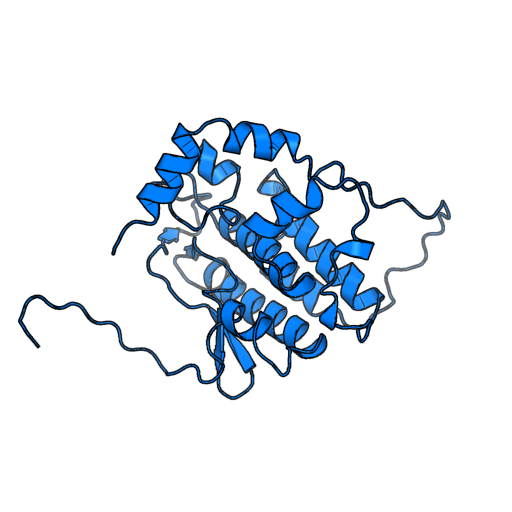0.786 1.00 91.50 86 HIS A CA 1
ATOM 667 C C . HIS A 1 86 ? 16.314 -8.403 -11.126 1.00 91.50 86 HIS A C 1
ATOM 669 O O . HIS A 1 86 ? 16.815 -7.698 -10.247 1.00 91.50 86 HIS A O 1
ATOM 675 N N . ARG A 1 87 ? 16.783 -8.446 -12.378 1.00 93.94 87 ARG A N 1
ATOM 676 C CA . ARG A 1 87 ? 17.908 -7.655 -12.896 1.00 93.94 87 ARG A CA 1
ATOM 677 C C . ARG A 1 87 ? 17.512 -6.227 -13.257 1.00 93.94 87 ARG A C 1
ATOM 679 O O . ARG A 1 87 ? 18.388 -5.366 -13.331 1.00 93.94 87 ARG A O 1
ATOM 686 N N . ASP A 1 88 ? 16.223 -5.983 -13.462 1.00 95.19 88 ASP A N 1
ATOM 687 C CA . ASP A 1 88 ? 15.704 -4.691 -13.880 1.00 95.19 88 ASP A CA 1
ATOM 688 C C . ASP A 1 88 ? 15.335 -3.832 -12.666 1.00 95.19 88 ASP A C 1
ATOM 690 O O . ASP A 1 88 ? 14.819 -4.306 -11.650 1.00 95.19 88 ASP A O 1
ATOM 694 N N . SER A 1 89 ? 15.595 -2.527 -12.773 1.00 95.12 89 SER A N 1
ATOM 695 C CA . SER A 1 89 ? 15.237 -1.555 -11.732 1.00 95.12 89 SER A CA 1
ATOM 696 C C . SER A 1 89 ? 13.802 -1.041 -11.855 1.00 95.12 89 SER A C 1
ATOM 698 O O . SER A 1 89 ? 13.250 -0.516 -10.890 1.00 95.12 89 SER A O 1
ATOM 700 N N . HIS A 1 90 ? 13.212 -1.143 -13.046 1.00 96.31 90 HIS A N 1
ATOM 701 C CA . HIS A 1 90 ? 11.868 -0.670 -13.348 1.00 96.31 90 HIS A CA 1
ATOM 702 C C . HIS A 1 90 ? 11.337 -1.311 -14.633 1.00 96.31 90 HIS A C 1
ATOM 704 O O . HIS A 1 90 ? 12.096 -1.783 -15.477 1.00 96.31 90 HIS A O 1
ATOM 710 N N . VAL A 1 91 ? 10.021 -1.246 -14.808 1.00 95.25 91 VAL A N 1
ATOM 711 C CA . VAL A 1 91 ? 9.322 -1.529 -16.058 1.00 95.25 91 VAL A CA 1
ATOM 712 C C . VAL A 1 91 ? 8.724 -0.233 -16.599 1.00 95.25 91 VAL A C 1
ATOM 714 O O . VAL A 1 91 ? 7.952 0.447 -15.921 1.00 95.25 91 VAL A O 1
ATOM 717 N N . THR A 1 92 ? 9.061 0.116 -17.839 1.00 95.56 92 THR A N 1
ATOM 718 C CA . THR A 1 92 ? 8.433 1.244 -18.538 1.00 95.56 92 THR A CA 1
ATOM 719 C C . THR A 1 92 ? 7.079 0.805 -19.080 1.00 95.56 92 THR A C 1
ATOM 721 O O . THR A 1 92 ? 6.975 -0.131 -19.872 1.00 95.56 92 THR A O 1
ATOM 724 N N . THR A 1 93 ? 6.013 1.466 -18.644 1.00 92.50 93 THR A N 1
ATOM 725 C CA . THR A 1 93 ? 4.639 1.133 -19.030 1.00 92.50 93 THR A CA 1
ATOM 726 C C . THR A 1 93 ? 3.763 2.375 -18.950 1.00 92.50 93 THR A C 1
ATOM 728 O O . THR A 1 93 ? 4.014 3.266 -18.144 1.00 92.50 93 THR A O 1
ATOM 731 N N . ALA A 1 94 ? 2.678 2.408 -19.730 1.00 91.69 94 ALA A N 1
ATOM 732 C CA . ALA A 1 94 ? 1.674 3.462 -19.612 1.00 91.69 94 ALA A CA 1
ATOM 733 C C . ALA A 1 94 ? 1.257 3.638 -18.147 1.00 91.69 94 ALA A C 1
ATOM 735 O O . ALA A 1 94 ? 0.969 2.642 -17.467 1.00 91.69 94 ALA A O 1
ATOM 736 N N . VAL A 1 95 ? 1.249 4.890 -17.688 1.00 91.31 95 VAL A N 1
ATOM 737 C CA . VAL A 1 95 ? 0.811 5.271 -16.346 1.00 91.31 95 VAL A CA 1
ATOM 738 C C . VAL A 1 95 ? -0.626 4.800 -16.163 1.00 91.31 95 VAL A C 1
ATOM 740 O O . VAL A 1 95 ? -1.481 5.085 -16.986 1.00 91.31 95 VAL A O 1
ATOM 743 N N . ARG A 1 96 ? -0.884 3.995 -15.136 1.00 91.94 96 ARG A N 1
ATOM 744 C CA . ARG A 1 96 ? -2.231 3.574 -14.721 1.00 91.94 96 ARG A CA 1
ATOM 745 C C . ARG A 1 96 ? -2.212 3.365 -13.217 1.00 91.94 96 ARG A C 1
ATOM 747 O O . ARG A 1 96 ? -1.153 3.071 -12.667 1.00 91.94 96 ARG A O 1
ATOM 754 N N . GLY A 1 97 ? -3.374 3.480 -12.595 1.00 90.50 97 GLY A N 1
ATOM 755 C CA . GLY A 1 97 ? -3.551 3.349 -11.155 1.00 90.50 97 GLY A CA 1
ATOM 756 C C . GLY A 1 97 ? -4.552 4.379 -10.656 1.00 90.50 97 GLY A C 1
ATOM 757 O O . GLY A 1 97 ? -5.155 5.112 -11.439 1.00 90.50 97 GLY A O 1
ATOM 758 N N . THR A 1 98 ? -4.719 4.445 -9.343 1.00 88.25 98 THR A N 1
ATOM 759 C CA . THR A 1 98 ? -5.677 5.360 -8.717 1.00 88.25 98 THR A CA 1
ATOM 760 C C . THR A 1 98 ? -5.024 6.682 -8.335 1.00 88.25 98 THR A C 1
ATOM 762 O O . THR A 1 98 ? -4.042 6.699 -7.596 1.00 88.25 98 THR A O 1
ATOM 765 N N . VAL A 1 99 ? -5.591 7.802 -8.793 1.00 84.69 99 VAL A N 1
ATOM 766 C CA . VAL A 1 99 ? -5.124 9.153 -8.433 1.00 84.69 99 VAL A CA 1
ATOM 767 C C . VAL A 1 99 ? -5.063 9.313 -6.909 1.00 84.69 99 VAL A C 1
ATOM 769 O O . VAL A 1 99 ? -6.031 9.025 -6.207 1.00 84.69 99 VAL A O 1
ATOM 772 N N . GLY A 1 100 ? -3.922 9.794 -6.411 1.00 86.06 100 GLY A N 1
ATOM 773 C CA . GLY A 1 100 ? -3.612 9.892 -4.981 1.00 86.06 100 GLY A CA 1
ATOM 774 C C . GLY A 1 100 ? -2.773 8.728 -4.443 1.00 86.06 100 GLY A C 1
ATOM 775 O O . GLY A 1 100 ? -2.103 8.907 -3.433 1.00 86.06 100 GLY A O 1
ATOM 776 N N . HIS A 1 101 ? -2.739 7.584 -5.137 1.00 91.19 101 HIS A N 1
ATOM 777 C CA . HIS A 1 101 ? -1.892 6.425 -4.807 1.00 91.19 101 HIS A CA 1
ATOM 778 C C . HIS A 1 101 ? -0.735 6.225 -5.796 1.00 91.19 101 HIS A C 1
ATOM 780 O O . HIS A 1 101 ? 0.170 5.438 -5.529 1.00 91.19 101 HIS A O 1
ATOM 786 N N . ILE A 1 102 ? -0.748 6.923 -6.937 1.00 92.12 102 ILE A N 1
ATOM 787 C CA . ILE A 1 102 ? 0.325 6.850 -7.937 1.00 92.12 102 ILE A CA 1
ATOM 788 C C . ILE A 1 102 ? 1.544 7.635 -7.441 1.00 92.12 102 ILE A C 1
ATOM 790 O O . ILE A 1 102 ? 1.443 8.819 -7.123 1.00 92.12 102 ILE A O 1
ATOM 794 N N . ALA A 1 103 ? 2.703 6.978 -7.420 1.00 93.69 103 ALA A N 1
ATOM 795 C CA . ALA A 1 103 ? 3.964 7.591 -7.027 1.00 93.69 103 ALA A CA 1
ATOM 796 C C . ALA A 1 103 ? 4.402 8.714 -8.002 1.00 93.69 103 ALA A C 1
ATOM 798 O O . ALA A 1 103 ? 4.209 8.582 -9.218 1.00 93.69 103 ALA A O 1
ATOM 799 N N . PRO A 1 104 ? 5.019 9.805 -7.511 1.00 92.88 104 PRO A N 1
ATOM 800 C CA . PRO A 1 104 ? 5.343 10.985 -8.323 1.00 92.88 104 PRO A CA 1
ATOM 801 C C . PRO A 1 104 ? 6.339 10.702 -9.459 1.00 92.88 104 PRO A C 1
ATOM 803 O O . PRO A 1 104 ? 6.204 11.226 -10.568 1.00 92.88 104 PRO A O 1
ATOM 806 N N . GLU A 1 105 ? 7.323 9.834 -9.229 1.00 93.38 105 GLU A N 1
ATOM 807 C CA . GLU A 1 105 ? 8.260 9.400 -10.267 1.00 93.38 105 GLU A CA 1
ATOM 808 C C . GLU A 1 105 ? 7.548 8.618 -11.368 1.00 93.38 105 GLU A C 1
ATOM 810 O O . GLU A 1 105 ? 7.914 8.719 -12.535 1.00 93.38 105 GLU A O 1
ATOM 815 N N . TYR A 1 106 ? 6.504 7.867 -11.020 1.00 94.31 106 TYR A N 1
ATOM 816 C CA . TYR A 1 106 ? 5.801 7.053 -11.992 1.00 94.31 106 TYR A CA 1
ATOM 817 C C . TYR A 1 106 ? 4.928 7.920 -12.901 1.00 94.31 106 TYR A C 1
ATOM 819 O O . TYR A 1 106 ? 4.934 7.728 -14.116 1.00 94.31 106 TYR A O 1
ATOM 827 N N . LEU A 1 107 ? 4.258 8.928 -12.331 1.00 89.94 107 LEU A N 1
ATOM 828 C CA . LEU A 1 107 ? 3.525 9.945 -13.092 1.00 89.94 107 LEU A CA 1
ATOM 829 C C . LEU A 1 107 ? 4.427 10.679 -14.092 1.00 89.94 107 LEU A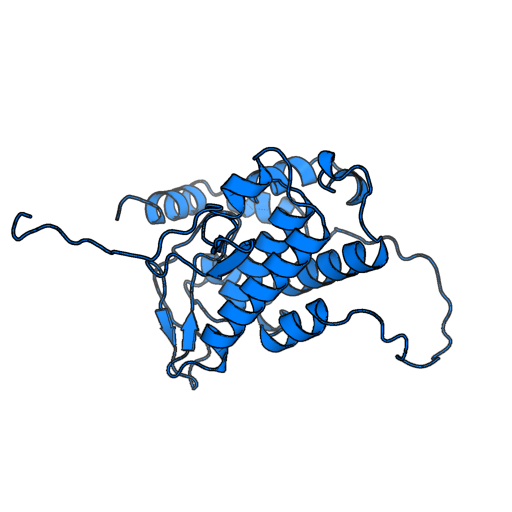 C 1
ATOM 831 O O . LEU A 1 107 ? 4.020 10.905 -15.226 1.00 89.94 107 LEU A O 1
ATOM 835 N N . SER A 1 108 ? 5.644 11.038 -13.679 1.00 88.12 108 SER A N 1
ATOM 836 C CA . SER A 1 108 ? 6.552 11.856 -14.494 1.00 88.12 108 SER A CA 1
ATOM 837 C C . SER A 1 108 ? 7.348 11.065 -15.534 1.00 88.12 108 SER A C 1
ATOM 839 O O . SER A 1 108 ? 7.650 11.595 -16.600 1.00 88.12 108 SER A O 1
ATOM 841 N N . THR A 1 109 ? 7.695 9.807 -15.252 1.00 92.38 109 THR A N 1
ATOM 842 C CA . THR A 1 109 ? 8.606 9.022 -16.107 1.00 92.38 109 THR A CA 1
ATOM 843 C C . THR A 1 109 ? 7.940 7.848 -16.824 1.00 92.38 109 THR A C 1
ATOM 845 O O . THR A 1 109 ? 8.514 7.301 -17.764 1.00 92.38 109 THR A O 1
ATOM 848 N N . GLY A 1 110 ? 6.758 7.405 -16.381 1.00 93.25 110 GLY A N 1
ATOM 849 C CA . GLY A 1 110 ? 6.154 6.150 -16.843 1.00 93.25 110 GLY A CA 1
ATOM 850 C C . GLY A 1 110 ? 6.907 4.889 -16.392 1.00 93.25 110 GLY A C 1
ATOM 851 O O . GLY A 1 110 ? 6.610 3.791 -16.868 1.00 93.25 110 GLY A O 1
ATOM 852 N N . GLN A 1 111 ? 7.872 5.015 -15.478 1.00 96.31 111 GLN A N 1
ATOM 853 C CA . GLN A 1 111 ? 8.640 3.897 -14.932 1.00 96.31 111 GLN A CA 1
ATOM 854 C C . GLN A 1 111 ? 8.001 3.402 -13.632 1.00 96.31 111 GLN A C 1
ATOM 856 O O . GLN A 1 111 ? 7.875 4.147 -12.662 1.00 96.31 111 GLN A O 1
ATOM 861 N N . SER A 1 112 ? 7.589 2.134 -13.615 1.00 95.88 112 SER A N 1
ATOM 862 C CA . SER A 1 112 ? 7.022 1.475 -12.438 1.00 95.88 112 SER A CA 1
ATOM 863 C C . SER A 1 112 ? 8.012 0.478 -11.843 1.00 95.88 112 SER A C 1
ATOM 865 O O . SER A 1 112 ? 8.736 -0.198 -12.567 1.00 95.88 112 SER A O 1
ATOM 867 N N . SER A 1 113 ? 8.057 0.389 -10.519 1.00 98.12 113 SER A N 1
ATOM 868 C CA . SER A 1 113 ? 8.934 -0.518 -9.765 1.00 98.12 113 SER A CA 1
ATOM 869 C C . SER A 1 113 ? 8.268 -0.924 -8.453 1.00 98.12 113 SER A C 1
ATOM 871 O O . SER A 1 113 ? 7.202 -0.405 -8.107 1.00 98.12 113 SER A O 1
ATOM 873 N N . GLU A 1 114 ? 8.911 -1.784 -7.663 1.00 98.31 114 GLU A N 1
ATOM 874 C CA . GLU A 1 114 ? 8.435 -2.126 -6.318 1.00 98.31 114 GLU A CA 1
ATOM 875 C C . GLU A 1 114 ? 8.250 -0.877 -5.443 1.00 98.31 114 GLU A C 1
ATOM 877 O O . GLU A 1 114 ? 7.332 -0.805 -4.630 1.00 98.31 114 GLU A O 1
ATOM 882 N N . LYS A 1 115 ? 9.051 0.174 -5.668 1.00 98.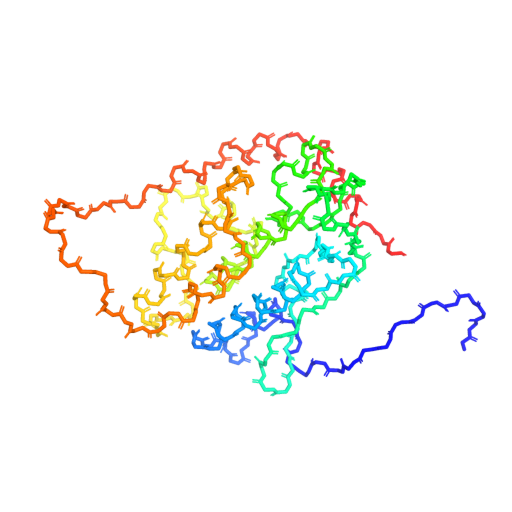56 115 LYS A N 1
ATOM 883 C CA . LYS A 1 115 ? 8.958 1.427 -4.906 1.00 98.56 115 LYS A CA 1
ATOM 884 C C . LYS A 1 115 ? 7.693 2.222 -5.216 1.00 98.56 115 LYS A C 1
ATOM 886 O O . LYS A 1 115 ? 7.273 3.020 -4.375 1.00 98.56 115 LYS A O 1
ATOM 891 N N . THR A 1 116 ? 7.072 2.002 -6.375 1.00 98.06 116 THR A N 1
ATOM 892 C CA . THR A 1 116 ? 5.773 2.609 -6.702 1.00 98.06 116 THR A CA 1
ATOM 893 C C . THR A 1 116 ? 4.639 1.979 -5.895 1.00 98.06 116 THR A C 1
ATOM 895 O O . THR A 1 116 ? 3.777 2.699 -5.396 1.00 98.06 116 THR A O 1
ATOM 898 N N . ASP A 1 117 ? 4.699 0.666 -5.658 1.00 98.62 117 ASP A N 1
ATOM 899 C CA . ASP A 1 117 ? 3.774 -0.025 -4.755 1.00 98.62 117 ASP A CA 1
ATOM 900 C C . ASP A 1 117 ? 4.011 0.363 -3.293 1.00 98.62 117 ASP A C 1
ATOM 902 O O . ASP A 1 117 ? 3.045 0.543 -2.557 1.00 98.62 117 ASP A O 1
ATOM 906 N N . VAL A 1 118 ? 5.272 0.550 -2.874 1.00 98.81 118 VAL A N 1
ATOM 907 C CA . VAL A 1 118 ? 5.603 1.041 -1.521 1.00 98.81 118 VAL A CA 1
ATOM 908 C C . VAL A 1 118 ? 4.960 2.408 -1.269 1.00 98.81 118 VAL A C 1
ATOM 910 O O . VAL A 1 118 ? 4.384 2.627 -0.207 1.00 98.81 118 VAL A O 1
ATOM 913 N N . PHE A 1 119 ? 4.987 3.314 -2.250 1.00 98.38 119 PHE A N 1
ATOM 914 C CA . PHE A 1 119 ? 4.298 4.601 -2.132 1.00 98.38 119 PHE A CA 1
ATOM 915 C C . PHE A 1 119 ? 2.784 4.420 -1.958 1.00 98.38 119 PHE A C 1
ATOM 917 O O . PHE A 1 119 ? 2.207 4.965 -1.016 1.00 98.38 119 PHE A O 1
ATOM 924 N N . GLY A 1 120 ? 2.150 3.606 -2.811 1.00 97.94 120 GLY A N 1
ATOM 925 C CA . GLY A 1 120 ? 0.724 3.286 -2.696 1.00 97.94 120 GLY A CA 1
ATOM 926 C C . GLY A 1 120 ? 0.366 2.634 -1.354 1.00 97.94 120 GLY A C 1
ATOM 927 O O . GLY A 1 120 ? -0.668 2.951 -0.766 1.00 97.94 120 GLY A O 1
ATOM 928 N N . PHE A 1 121 ? 1.251 1.793 -0.811 1.00 98.75 121 PHE A N 1
ATOM 929 C CA . PHE A 1 121 ? 1.116 1.212 0.523 1.00 98.75 121 PHE A CA 1
ATOM 930 C C . PHE A 1 121 ? 1.189 2.272 1.631 1.00 98.75 121 PHE A C 1
ATOM 932 O O . PHE A 1 121 ? 0.376 2.254 2.551 1.00 98.75 121 PHE A O 1
ATOM 939 N N . GLY A 1 122 ? 2.103 3.240 1.530 1.00 97.88 122 GLY A N 1
ATOM 940 C CA . GLY A 1 122 ? 2.159 4.370 2.460 1.00 97.88 122 GLY A CA 1
ATOM 941 C C . GLY A 1 122 ? 0.857 5.175 2.478 1.00 97.88 122 GLY A C 1
ATOM 942 O O . GLY A 1 122 ? 0.351 5.513 3.546 1.00 97.88 122 GLY A O 1
ATOM 943 N N . VAL A 1 123 ? 0.253 5.399 1.308 1.00 95.81 123 VAL A N 1
ATOM 944 C CA . VAL A 1 123 ? -1.066 6.042 1.203 1.00 95.81 123 VAL A CA 1
ATOM 945 C C . VAL A 1 123 ? -2.168 5.162 1.806 1.00 95.81 123 VAL A C 1
ATOM 947 O O . VAL A 1 123 ? -3.001 5.675 2.547 1.00 95.81 123 VAL A O 1
ATOM 950 N N . LEU A 1 124 ? -2.152 3.843 1.581 1.00 97.06 124 LEU A N 1
ATOM 951 C CA . LEU A 1 124 ? -3.064 2.894 2.240 1.00 97.06 124 LEU A CA 1
ATOM 952 C C . LEU A 1 124 ? -2.971 2.971 3.776 1.00 97.06 124 LEU A C 1
ATOM 954 O O . LEU A 1 124 ? -4.003 2.931 4.447 1.00 97.06 124 LEU A O 1
ATOM 958 N N . LEU A 1 125 ? -1.769 3.107 4.346 1.00 96.31 125 LEU A N 1
ATOM 959 C CA . LEU A 1 125 ? -1.610 3.302 5.791 1.00 96.31 125 LEU A CA 1
ATOM 960 C C . LEU A 1 125 ? -2.282 4.594 6.260 1.00 96.31 125 LEU A C 1
ATOM 962 O O . LEU A 1 125 ? -2.967 4.585 7.280 1.00 96.31 125 LEU A O 1
ATOM 966 N N . LEU A 1 126 ? -2.157 5.688 5.504 1.00 92.00 126 LEU A N 1
ATOM 967 C CA . LEU A 1 126 ? -2.875 6.928 5.807 1.00 92.00 126 LEU A CA 1
ATOM 968 C C . LEU A 1 126 ? -4.396 6.728 5.731 1.00 92.00 126 LEU A C 1
ATOM 970 O O . LEU A 1 126 ? -5.115 7.218 6.599 1.00 92.00 126 LEU A O 1
ATOM 974 N N . GLU A 1 127 ? -4.910 5.969 4.763 1.00 92.88 127 GLU A N 1
ATOM 975 C CA . GLU A 1 127 ? -6.344 5.638 4.700 1.00 92.88 127 GLU A CA 1
ATOM 976 C C . GLU A 1 127 ? -6.795 4.846 5.940 1.00 92.88 127 GLU A C 1
ATOM 978 O O . GLU A 1 127 ? -7.844 5.136 6.516 1.00 92.88 127 GLU A O 1
ATOM 983 N N . LEU A 1 128 ? -5.984 3.893 6.408 1.00 93.50 128 LEU A N 1
ATOM 984 C CA . LEU A 1 128 ? -6.245 3.146 7.641 1.00 93.50 128 LEU A CA 1
ATOM 985 C C . LEU A 1 128 ? -6.201 4.045 8.883 1.00 93.50 128 LEU A C 1
ATOM 987 O O . LEU A 1 128 ? -7.083 3.950 9.730 1.00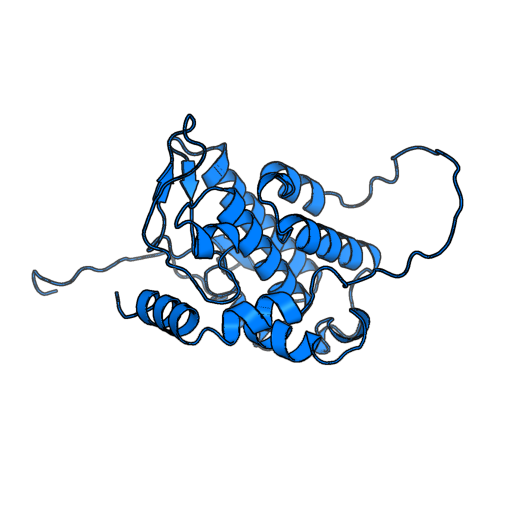 93.50 128 LEU A O 1
ATOM 991 N N . ILE A 1 129 ? -5.219 4.936 8.999 1.00 90.19 129 ILE A N 1
ATOM 992 C CA . ILE A 1 129 ? -5.060 5.831 10.157 1.00 90.19 129 ILE A CA 1
ATOM 993 C C . ILE A 1 129 ? -6.220 6.832 10.254 1.00 90.19 129 ILE A C 1
ATOM 995 O O . ILE A 1 129 ? -6.743 7.103 11.337 1.00 90.19 129 ILE A O 1
ATOM 999 N N . THR A 1 130 ? -6.621 7.389 9.114 1.00 85.56 130 THR A N 1
ATOM 1000 C CA . THR A 1 130 ? -7.542 8.533 9.057 1.00 85.56 130 THR A CA 1
ATOM 1001 C C . THR A 1 130 ? -8.993 8.132 8.824 1.00 85.56 130 THR A C 1
ATOM 1003 O O . THR A 1 130 ? -9.901 8.902 9.127 1.00 85.56 130 THR A O 1
ATOM 1006 N N . GLY A 1 131 ? -9.228 6.943 8.260 1.00 86.19 131 GLY A N 1
ATOM 1007 C CA . GLY A 1 131 ? -10.539 6.540 7.748 1.00 86.19 131 GLY A CA 1
ATOM 1008 C C . GLY A 1 131 ? -10.984 7.322 6.501 1.00 86.19 131 GLY A C 1
ATOM 1009 O O . GLY A 1 131 ? -12.100 7.119 6.020 1.00 86.19 131 GLY A O 1
ATOM 1010 N N . LEU A 1 132 ? -10.137 8.212 5.969 1.00 80.12 132 LEU A N 1
ATOM 1011 C CA . LEU A 1 132 ? -10.411 9.062 4.809 1.00 80.12 132 LEU A CA 1
ATOM 1012 C C . LEU A 1 132 ? -9.765 8.492 3.548 1.00 80.12 132 LEU A C 1
ATOM 1014 O O . LEU A 1 132 ? -8.748 7.807 3.609 1.00 80.12 132 LEU A O 1
ATOM 1018 N N . ARG A 1 133 ? -10.324 8.817 2.379 1.00 77.69 133 ARG A N 1
ATOM 1019 C CA . ARG A 1 133 ? -9.671 8.496 1.099 1.00 77.69 133 ARG A CA 1
ATOM 1020 C C . ARG A 1 133 ? -8.504 9.444 0.827 1.00 77.69 133 ARG A C 1
ATOM 1022 O O . ARG A 1 133 ? -8.555 10.614 1.201 1.00 77.69 133 ARG A O 1
ATOM 1029 N N . ALA A 1 134 ? -7.518 8.988 0.054 1.00 70.38 134 ALA A N 1
ATOM 1030 C CA . ALA A 1 134 ? -6.331 9.777 -0.311 1.00 70.38 134 ALA A CA 1
ATOM 1031 C C . ALA A 1 134 ? -6.638 11.208 -0.821 1.00 70.38 134 ALA A C 1
ATOM 1033 O O . ALA A 1 134 ? -6.045 12.185 -0.369 1.00 70.38 134 ALA A O 1
ATOM 1034 N N . LEU A 1 135 ? -7.623 11.369 -1.713 1.00 62.53 135 LEU A N 1
ATOM 1035 C CA . LEU A 1 135 ? -8.024 12.684 -2.249 1.00 62.53 135 LEU A CA 1
ATOM 1036 C C . LEU A 1 135 ? -8.725 13.592 -1.222 1.00 62.53 135 LEU A C 1
ATOM 1038 O O . LEU A 1 135 ? -8.728 14.815 -1.367 1.00 62.53 135 LEU A O 1
ATOM 1042 N N . GLU A 1 136 ? -9.346 13.010 -0.197 1.00 63.59 136 GLU A N 1
ATOM 1043 C CA . GLU A 1 136 ? -9.967 13.754 0.904 1.00 63.59 136 GLU A CA 1
ATOM 1044 C C . GLU A 1 136 ? -8.885 14.257 1.872 1.00 63.59 136 GLU A C 1
ATOM 1046 O O . GLU A 1 136 ? -8.993 15.373 2.382 1.00 63.59 136 GLU A O 1
ATOM 1051 N N . PHE A 1 137 ? -7.789 13.503 2.024 1.00 58.19 137 PHE A N 1
ATOM 1052 C CA . PHE A 1 137 ? -6.620 13.898 2.809 1.00 58.19 137 PHE A CA 1
ATOM 1053 C C . PHE A 1 137 ? -5.942 15.159 2.256 1.00 58.19 137 PHE A C 1
ATOM 1055 O O . PHE A 1 137 ? -5.703 16.099 3.008 1.00 58.19 137 PHE A O 1
ATOM 1062 N N . GLY A 1 138 ? -5.702 15.246 0.941 1.00 56.34 138 GLY A N 1
ATOM 1063 C CA . GLY A 1 138 ? -5.092 16.439 0.327 1.00 56.34 138 GLY A CA 1
ATOM 1064 C C . GLY A 1 138 ? -5.925 17.719 0.504 1.00 56.34 138 GLY A C 1
ATOM 1065 O O . GLY A 1 138 ? -5.386 18.814 0.664 1.00 56.34 138 GLY A O 1
ATOM 1066 N N . LYS A 1 139 ? -7.257 17.592 0.555 1.00 54.91 139 LYS A N 1
ATOM 1067 C CA . LYS A 1 139 ? -8.167 18.715 0.841 1.00 54.91 139 LYS A CA 1
ATOM 1068 C C . LYS A 1 139 ? -8.177 19.093 2.323 1.00 54.91 139 LYS A C 1
ATOM 1070 O O . LYS A 1 139 ? -8.250 20.277 2.637 1.00 54.91 139 LYS A O 1
ATOM 1075 N N . ALA A 1 140 ? -8.079 18.109 3.217 1.00 50.22 140 ALA A N 1
ATOM 1076 C CA . ALA A 1 140 ? -8.010 18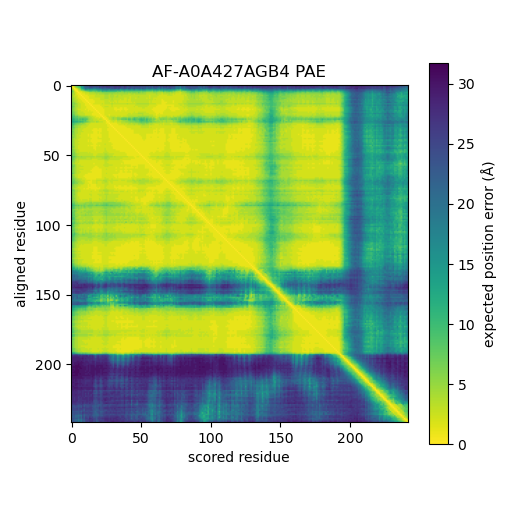.331 4.659 1.00 50.22 140 ALA A CA 1
ATOM 1077 C C . ALA A 1 140 ? -6.661 18.932 5.097 1.00 50.22 140 ALA A C 1
ATOM 1079 O O . ALA A 1 140 ? -6.643 19.840 5.917 1.00 50.22 140 ALA A O 1
ATOM 1080 N N . ALA A 1 141 ? -5.544 18.503 4.501 1.00 51.28 141 ALA A N 1
ATOM 1081 C CA . ALA A 1 141 ? -4.195 18.985 4.819 1.00 51.28 141 ALA A CA 1
ATOM 1082 C C . ALA A 1 141 ? -3.924 20.436 4.371 1.00 51.28 141 ALA A C 1
ATOM 1084 O O . ALA A 1 141 ? -3.049 21.104 4.916 1.00 51.28 141 ALA A O 1
ATOM 1085 N N . ASN A 1 142 ? -4.701 20.951 3.410 1.00 48.06 142 ASN A N 1
ATOM 1086 C CA . ASN A 1 142 ? -4.713 22.375 3.056 1.00 48.06 142 ASN A CA 1
ATOM 1087 C C . ASN A 1 142 ? -5.251 23.273 4.183 1.00 48.06 142 ASN A C 1
ATOM 1089 O O . ASN A 1 142 ? -5.042 24.487 4.167 1.00 48.06 142 ASN A O 1
ATOM 1093 N N . GLN A 1 143 ? -5.930 22.692 5.173 1.00 46.47 143 GLN A N 1
ATOM 1094 C CA . GLN A 1 143 ? -6.283 23.379 6.404 1.00 46.47 143 GLN A CA 1
ATOM 1095 C C . GLN A 1 143 ? -5.113 23.204 7.367 1.00 46.47 143 GLN A C 1
ATOM 1097 O O . GLN A 1 143 ? -4.773 22.106 7.791 1.00 46.47 143 GLN A O 1
ATOM 1102 N N . LYS A 1 144 ? -4.435 24.320 7.609 1.00 39.97 144 LYS A N 1
ATOM 1103 C CA . LYS A 1 144 ? -3.104 24.454 8.198 1.00 39.97 144 LYS A CA 1
ATOM 1104 C C . LYS A 1 144 ? -3.069 24.067 9.684 1.00 39.97 144 LYS A C 1
ATOM 1106 O O . LYS A 1 144 ? -2.716 24.906 10.498 1.00 39.97 144 LYS A O 1
ATOM 1111 N N . GLU A 1 145 ? -3.426 22.843 10.068 1.00 42.34 145 GLU A N 1
ATOM 1112 C CA . GLU A 1 145 ? -3.413 22.418 11.472 1.00 42.34 145 GLU A CA 1
ATOM 1113 C C . GLU A 1 145 ? -3.263 20.890 11.643 1.00 42.34 145 GLU A C 1
ATOM 1115 O O . GLU A 1 145 ? -4.155 20.114 11.334 1.00 42.34 145 GLU A O 1
ATOM 1120 N N . LYS A 1 146 ? -2.071 20.513 12.137 1.00 49.62 146 LYS A N 1
ATOM 1121 C CA . LYS A 1 146 ? -1.641 19.313 12.891 1.00 49.62 146 LYS A CA 1
ATOM 1122 C C . LYS A 1 146 ? -2.297 17.945 12.611 1.00 49.62 146 LYS A C 1
ATOM 1124 O O . LYS A 1 146 ? -3.495 17.752 12.762 1.00 49.62 146 LYS A O 1
ATOM 1129 N N . LEU A 1 147 ? -1.427 16.940 12.439 1.00 48.59 147 LEU A N 1
ATOM 1130 C CA . LEU A 1 147 ? -1.713 15.493 12.481 1.00 48.59 147 LEU A CA 1
ATOM 1131 C C . LEU A 1 147 ? -2.676 15.059 13.609 1.00 48.59 147 LEU A C 1
ATOM 1133 O O . LEU A 1 147 ? -3.475 14.153 13.388 1.00 48.59 147 LEU A O 1
ATOM 1137 N N . ASP A 1 148 ? -2.679 15.749 14.757 1.00 46.06 148 ASP A N 1
ATOM 1138 C CA . ASP A 1 148 ? -3.626 15.531 15.867 1.00 46.06 148 ASP A CA 1
ATOM 1139 C C . ASP A 1 148 ? -5.113 15.622 15.453 1.00 46.06 148 ASP A C 1
ATOM 1141 O O . ASP A 1 148 ? -5.978 15.063 16.126 1.00 46.06 148 ASP A O 1
ATOM 1145 N N . MET A 1 149 ? -5.436 16.319 14.356 1.00 49.59 149 MET A N 1
ATOM 1146 C CA . MET A 1 149 ? -6.804 16.467 13.835 1.00 49.59 149 MET A CA 1
ATOM 1147 C C . MET A 1 149 ? -7.176 15.437 12.761 1.00 49.59 149 MET A C 1
ATOM 1149 O O . MET A 1 149 ? -8.334 15.400 12.336 1.00 49.59 149 MET A O 1
ATOM 1153 N N . ILE A 1 150 ? -6.213 14.624 12.316 1.00 60.56 150 ILE A N 1
ATOM 1154 C CA . ILE A 1 150 ? -6.346 13.751 11.142 1.00 60.56 150 ILE A CA 1
ATOM 1155 C C . ILE A 1 150 ? -6.594 12.286 11.540 1.00 60.56 150 ILE A C 1
ATOM 1157 O O . ILE A 1 150 ? -7.000 11.478 10.707 1.00 60.56 150 ILE A O 1
ATOM 1161 N N . VAL A 1 151 ? -6.421 11.937 12.818 1.00 64.50 151 VAL A N 1
ATOM 1162 C CA . VAL A 1 151 ? -6.833 10.622 13.325 1.00 64.50 151 VAL A CA 1
ATOM 1163 C C . VAL A 1 151 ? -8.326 10.437 13.097 1.00 64.50 151 VAL A C 1
ATOM 1165 O O . VAL A 1 151 ? -9.106 11.366 13.326 1.00 64.50 151 VAL A O 1
ATOM 1168 N N . ASP A 1 152 ? -8.718 9.237 12.665 1.00 65.31 152 ASP A N 1
ATOM 1169 C CA . ASP A 1 152 ? -10.123 8.874 12.521 1.00 65.31 152 ASP A CA 1
ATOM 1170 C C . ASP A 1 152 ? -10.888 9.241 13.804 1.00 65.31 152 ASP A C 1
ATOM 1172 O O . ASP A 1 152 ? -10.685 8.659 14.875 1.00 65.31 152 ASP A O 1
ATOM 1176 N N . LYS A 1 153 ? -11.752 10.257 13.698 1.00 66.62 153 LYS A N 1
ATOM 1177 C CA . LYS A 1 153 ? -12.446 10.866 14.843 1.00 66.62 153 LYS A CA 1
ATOM 1178 C C . LYS A 1 153 ? -13.309 9.855 15.587 1.00 66.62 153 LYS A C 1
ATOM 1180 O O . LYS A 1 153 ? -13.561 10.013 16.784 1.00 66.62 153 LYS A O 1
ATOM 1185 N N . ASP A 1 154 ? -13.726 8.803 14.897 1.00 67.38 154 ASP A N 1
ATOM 1186 C CA . ASP A 1 154 ? -14.554 7.764 15.470 1.00 67.38 154 ASP A CA 1
ATOM 1187 C C . ASP A 1 154 ? -13.747 6.716 16.263 1.00 67.38 154 ASP A C 1
ATOM 1189 O O . ASP A 1 154 ? -14.352 5.955 17.021 1.00 67.38 154 ASP A O 1
ATOM 1193 N N . LEU A 1 155 ? -12.404 6.705 16.181 1.00 69.31 155 LEU A N 1
ATOM 1194 C CA . LEU A 1 155 ? -11.544 5.875 17.043 1.00 69.31 155 LEU A CA 1
ATOM 1195 C C . LEU A 1 155 ? -11.522 6.358 18.502 1.00 69.31 155 LEU A C 1
ATOM 1197 O O . LEU A 1 155 ? -11.005 5.648 19.354 1.00 69.31 155 LEU A O 1
ATOM 1201 N N . LYS A 1 156 ? -12.064 7.544 18.832 1.00 66.00 156 LYS A N 1
ATOM 1202 C CA . LYS A 1 156 ? -12.243 8.053 20.215 1.00 66.00 156 LYS A CA 1
ATOM 1203 C C . LYS A 1 156 ? -11.022 7.890 21.151 1.00 66.00 156 LYS A C 1
ATOM 1205 O O . LYS A 1 156 ? -11.200 7.772 22.361 1.00 66.00 156 LYS A O 1
ATOM 1210 N N . LYS A 1 157 ? -9.793 7.913 20.617 1.00 66.19 157 LYS A N 1
ATOM 1211 C CA . LYS A 1 157 ? -8.531 7.648 21.345 1.00 66.19 157 LYS A CA 1
ATOM 1212 C C . LYS A 1 157 ? -8.382 6.229 21.920 1.00 66.19 157 LYS A C 1
ATOM 1214 O O . LYS A 1 157 ? -7.623 6.029 22.861 1.00 66.19 157 LYS A O 1
ATOM 1219 N N . SER A 1 158 ? -9.080 5.234 21.376 1.00 72.62 158 SER A N 1
ATOM 1220 C CA . SER A 1 158 ? -8.891 3.821 21.729 1.00 72.62 158 SER A CA 1
ATOM 1221 C C . SER A 1 158 ? -7.727 3.200 20.941 1.00 72.62 158 SER A C 1
ATOM 1223 O O . SER A 1 158 ? -7.911 2.230 20.205 1.00 72.62 158 SER A O 1
ATOM 1225 N N . TYR A 1 159 ? -6.546 3.803 21.035 1.00 76.88 159 TYR A N 1
ATOM 1226 C CA . TYR A 1 159 ? -5.312 3.315 20.422 1.00 76.88 159 TYR A CA 1
ATOM 1227 C C . TYR A 1 159 ? -4.125 3.649 21.328 1.00 76.88 159 TYR A C 1
ATOM 1229 O O . TYR A 1 159 ? -4.171 4.631 22.074 1.00 76.88 159 TYR A O 1
ATOM 1237 N N . ASP A 1 160 ? -3.077 2.830 21.274 1.00 83.12 160 ASP A N 1
ATOM 1238 C CA . ASP A 1 160 ? -1.809 3.165 21.912 1.00 83.12 160 ASP A CA 1
ATOM 1239 C C . ASP A 1 160 ? -1.102 4.253 21.093 1.00 83.12 160 ASP A C 1
ATOM 1241 O O . ASP A 1 160 ? -1.002 4.160 19.868 1.00 83.12 160 ASP A O 1
ATOM 1245 N N . GLN A 1 161 ? -0.659 5.321 21.758 1.00 81.81 161 GLN A N 1
ATOM 1246 C CA . GLN A 1 161 ? -0.058 6.462 21.064 1.00 81.81 161 GLN A CA 1
ATOM 1247 C C . GLN A 1 161 ? 1.280 6.086 20.412 1.00 81.81 161 GLN A C 1
ATOM 1249 O O . GLN A 1 161 ? 1.586 6.606 19.343 1.00 81.81 161 GLN A O 1
ATOM 1254 N N . GLY A 1 162 ? 2.045 5.172 21.018 1.00 84.06 162 GLY A N 1
ATOM 1255 C CA . GLY A 1 162 ? 3.296 4.676 20.450 1.00 84.06 162 GLY A CA 1
ATOM 1256 C C . GLY A 1 162 ? 3.045 3.907 19.158 1.00 84.06 162 GLY A C 1
ATOM 1257 O O . GLY A 1 162 ? 3.618 4.245 18.126 1.00 84.06 162 GLY A O 1
ATOM 1258 N N . GLU A 1 163 ? 2.102 2.964 19.177 1.00 86.25 163 GLU A N 1
ATOM 1259 C CA . GLU A 1 163 ? 1.699 2.216 17.977 1.00 86.25 163 GLU A CA 1
ATOM 1260 C C . GLU A 1 163 ? 1.165 3.125 16.858 1.00 86.25 163 GLU A C 1
ATOM 1262 O O . GLU A 1 163 ? 1.384 2.882 15.667 1.00 86.25 163 GLU A O 1
ATOM 1267 N N . PHE A 1 164 ? 0.425 4.169 17.235 1.00 86.38 164 PHE A N 1
ATOM 1268 C CA . PHE A 1 164 ? -0.056 5.189 16.310 1.00 86.38 164 PHE A CA 1
ATOM 1269 C C . PHE A 1 164 ? 1.094 5.945 15.652 1.00 86.38 164 PHE A C 1
ATOM 1271 O O . PHE A 1 164 ? 1.155 6.018 14.420 1.00 86.38 164 PHE A O 1
ATOM 1278 N N . ASP A 1 165 ? 2.013 6.473 16.457 1.00 84.56 165 ASP A N 1
ATOM 1279 C CA . ASP A 1 165 ? 3.151 7.240 15.964 1.00 84.56 165 ASP A CA 1
ATOM 1280 C C . ASP A 1 165 ? 4.034 6.370 15.059 1.00 84.56 165 ASP A C 1
ATOM 1282 O O . ASP A 1 165 ? 4.463 6.824 13.998 1.00 84.56 165 ASP A O 1
ATOM 1286 N N . GLU A 1 166 ? 4.236 5.099 15.409 1.00 89.94 166 GLU A N 1
ATOM 1287 C CA . GLU A 1 166 ? 4.977 4.130 14.600 1.00 89.94 166 GLU A CA 1
ATOM 1288 C C . GLU A 1 166 ? 4.355 3.929 13.217 1.00 89.94 166 GLU A C 1
ATOM 1290 O O . GLU A 1 166 ? 5.047 4.081 12.206 1.00 89.94 166 GLU A O 1
ATOM 1295 N N . MET A 1 167 ? 3.048 3.655 13.132 1.00 92.12 167 MET A N 1
ATOM 1296 C CA . MET A 1 167 ? 2.398 3.449 11.833 1.00 92.12 167 MET A CA 1
ATOM 1297 C C . MET A 1 167 ? 2.393 4.729 10.982 1.00 92.12 167 MET A C 1
ATOM 1299 O O . MET A 1 167 ? 2.547 4.650 9.760 1.00 92.12 167 MET A O 1
ATOM 1303 N N . VAL A 1 168 ? 2.308 5.912 11.604 1.00 89.69 168 VAL A N 1
ATOM 1304 C CA . VAL A 1 168 ? 2.497 7.199 10.912 1.00 89.69 168 VAL A CA 1
ATOM 1305 C C . VAL A 1 168 ? 3.922 7.322 10.366 1.00 89.69 168 VAL A C 1
ATOM 1307 O O . VAL A 1 168 ? 4.095 7.686 9.204 1.00 89.69 168 VAL A O 1
ATOM 1310 N N . GLN A 1 169 ? 4.954 6.991 11.148 1.00 90.81 169 GLN A N 1
ATOM 1311 C CA . GLN A 1 169 ? 6.344 7.037 10.675 1.00 90.81 169 GLN A CA 1
ATOM 1312 C C . GLN A 1 169 ? 6.598 6.066 9.516 1.00 90.81 169 GLN A C 1
ATOM 1314 O O . GLN A 1 169 ? 7.309 6.413 8.566 1.00 90.81 169 GLN A O 1
ATOM 1319 N N . VAL A 1 170 ? 5.999 4.871 9.554 1.00 96.00 170 VAL A N 1
ATOM 1320 C CA . VAL A 1 170 ? 6.053 3.915 8.438 1.00 96.00 170 VAL A CA 1
ATOM 1321 C C . VAL A 1 170 ? 5.395 4.514 7.199 1.00 96.00 170 VAL A C 1
ATOM 1323 O O . VAL A 1 170 ? 6.008 4.503 6.130 1.00 96.00 170 VAL A O 1
ATOM 1326 N N . ALA A 1 171 ? 4.195 5.088 7.336 1.00 95.31 171 ALA A N 1
ATOM 1327 C CA . ALA A 1 171 ? 3.483 5.725 6.231 1.00 95.31 171 ALA A CA 1
ATOM 1328 C C . ALA A 1 171 ? 4.330 6.829 5.581 1.00 95.31 171 ALA A C 1
ATOM 1330 O O . ALA A 1 171 ? 4.563 6.789 4.374 1.00 95.31 171 ALA A O 1
ATOM 1331 N N . LEU A 1 172 ? 4.882 7.744 6.386 1.00 89.88 172 LEU A N 1
ATOM 1332 C CA . LEU A 1 172 ? 5.732 8.842 5.911 1.00 89.88 172 LEU A CA 1
ATOM 1333 C C . LEU A 1 172 ? 7.010 8.346 5.222 1.00 89.88 172 LEU A C 1
ATOM 1335 O O . LEU A 1 172 ? 7.416 8.892 4.196 1.00 89.88 172 LEU A O 1
ATOM 1339 N N . SER A 1 173 ? 7.631 7.290 5.751 1.00 94.56 173 SER A N 1
ATOM 1340 C CA . SER A 1 173 ? 8.818 6.675 5.143 1.00 94.56 173 SER A CA 1
ATOM 1341 C C . SER A 1 173 ? 8.497 6.044 3.785 1.00 94.56 173 SER A C 1
ATOM 1343 O O . SER A 1 173 ? 9.281 6.161 2.842 1.00 94.56 173 SER A O 1
ATOM 1345 N N . CYS A 1 174 ? 7.323 5.421 3.656 1.00 98.12 174 CYS A N 1
ATOM 1346 C CA . CYS A 1 174 ? 6.845 4.829 2.409 1.00 98.12 174 CYS A CA 1
ATOM 1347 C C . CYS A 1 174 ? 6.481 5.884 1.353 1.00 98.12 174 CYS A C 1
ATOM 1349 O O . CYS A 1 174 ? 6.676 5.645 0.164 1.00 98.12 174 CYS A O 1
ATOM 1351 N N . THR A 1 175 ? 6.000 7.062 1.760 1.00 95.31 175 THR A N 1
ATOM 1352 C CA . THR A 1 175 ? 5.579 8.140 0.846 1.00 95.31 175 THR A CA 1
ATOM 1353 C C . THR A 1 175 ? 6.672 9.164 0.531 1.00 95.31 175 THR A C 1
ATOM 1355 O O . THR A 1 175 ? 6.368 10.242 0.018 1.00 95.31 175 THR A O 1
ATOM 1358 N N . ARG A 1 176 ? 7.947 8.875 0.823 1.00 93.12 176 ARG A N 1
ATOM 1359 C CA . ARG A 1 176 ? 9.051 9.781 0.468 1.00 93.12 176 ARG A CA 1
ATOM 1360 C C . ARG A 1 176 ? 9.084 10.066 -1.030 1.00 93.12 176 ARG A C 1
ATOM 1362 O O . ARG A 1 176 ? 8.820 9.185 -1.848 1.00 93.12 176 ARG A O 1
ATOM 1369 N N . TYR A 1 177 ? 9.444 11.295 -1.393 1.00 91.06 177 TYR A N 1
ATOM 1370 C CA . TYR A 1 177 ? 9.444 11.725 -2.791 1.00 91.06 177 TYR A CA 1
ATOM 1371 C C . TYR A 1 177 ? 10.402 10.885 -3.643 1.00 91.06 177 TYR A C 1
ATOM 1373 O O . TYR A 1 177 ? 9.996 10.333 -4.664 1.00 91.06 177 TYR A O 1
ATOM 1381 N N . LEU A 1 178 ? 11.651 10.728 -3.194 1.00 94.25 178 LEU A N 1
ATOM 1382 C CA . LEU A 1 178 ? 12.648 9.935 -3.905 1.00 94.25 178 LEU A CA 1
ATOM 1383 C C . LEU A 1 178 ? 12.421 8.429 -3.665 1.00 94.25 178 LEU A C 1
ATOM 1385 O O . LEU A 1 178 ? 12.409 7.990 -2.513 1.00 94.25 178 LEU A O 1
ATOM 1389 N N . PRO A 1 179 ? 12.315 7.600 -4.723 1.00 96.62 179 PRO A N 1
ATOM 1390 C CA . PRO A 1 179 ? 12.076 6.157 -4.584 1.00 96.62 179 PRO A CA 1
ATOM 1391 C C . PRO A 1 179 ? 13.192 5.417 -3.839 1.00 96.62 179 PRO A C 1
ATOM 1393 O O . PRO A 1 179 ? 12.951 4.394 -3.194 1.00 96.62 179 PRO A O 1
ATOM 1396 N N . GLY A 1 180 ? 14.426 5.923 -3.939 1.00 96.50 180 GLY A N 1
ATOM 1397 C CA . GLY A 1 180 ? 15.595 5.374 -3.25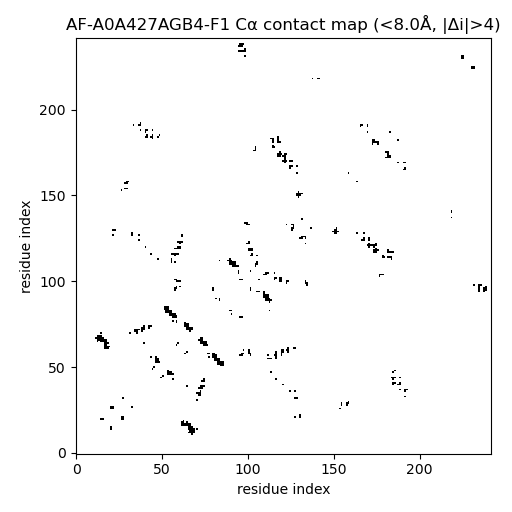0 1.00 96.50 180 GLY A CA 1
ATOM 1398 C C . GLY A 1 180 ? 15.484 5.451 -1.728 1.00 96.50 180 GLY A C 1
ATOM 1399 O O . GLY A 1 180 ? 15.954 4.543 -1.051 1.00 96.50 180 GLY A O 1
ATOM 1400 N N . ASP A 1 181 ? 14.781 6.461 -1.213 1.00 95.88 181 ASP A N 1
ATOM 1401 C CA . ASP A 1 181 ? 14.637 6.699 0.225 1.00 95.88 181 ASP A CA 1
ATOM 1402 C C . ASP A 1 181 ? 13.483 5.913 0.855 1.00 95.88 181 ASP A C 1
ATOM 1404 O O . ASP A 1 181 ? 13.347 5.896 2.080 1.00 95.88 181 ASP A O 1
ATOM 1408 N N . ARG A 1 182 ? 12.634 5.291 0.029 1.00 98.44 182 ARG A N 1
ATOM 1409 C CA . ARG A 1 182 ? 11.530 4.448 0.492 1.00 98.44 182 ARG A CA 1
ATOM 1410 C C . ARG A 1 182 ? 12.062 3.077 0.916 1.00 98.44 182 ARG A C 1
ATOM 1412 O O . ARG A 1 182 ? 12.883 2.510 0.180 1.00 98.44 182 ARG A O 1
ATOM 1419 N N . PRO A 1 183 ? 11.569 2.512 2.029 1.00 98.44 183 PRO A N 1
ATOM 1420 C CA . PRO A 1 183 ? 11.958 1.178 2.469 1.00 98.44 183 PRO A CA 1
ATOM 1421 C C . PRO A 1 183 ? 11.524 0.101 1.466 1.00 98.44 183 PRO A C 1
ATOM 1423 O O . PRO A 1 183 ? 10.649 0.317 0.624 1.00 98.44 183 PRO A O 1
ATOM 1426 N N . LYS A 1 184 ? 12.128 -1.081 1.555 1.00 98.56 184 LYS A N 1
ATOM 1427 C CA . LYS A 1 184 ? 11.580 -2.297 0.935 1.00 98.56 184 LYS A CA 1
ATOM 1428 C C . LYS A 1 184 ? 10.387 -2.811 1.734 1.00 98.56 184 LYS A C 1
ATOM 1430 O O . LYS A 1 184 ? 10.287 -2.547 2.932 1.00 98.56 184 LYS A O 1
ATOM 1435 N N . MET A 1 185 ? 9.518 -3.608 1.115 1.00 98.62 185 MET A N 1
ATOM 1436 C CA . MET A 1 185 ? 8.382 -4.184 1.840 1.00 98.62 185 MET A CA 1
ATOM 1437 C C . MET A 1 185 ? 8.819 -5.126 2.971 1.00 98.62 185 MET A C 1
ATOM 1439 O O . MET A 1 185 ? 8.150 -5.165 4.000 1.00 98.62 185 MET A O 1
ATOM 1443 N N . SER A 1 186 ? 9.968 -5.801 2.864 1.00 98.31 186 SER A N 1
ATOM 1444 C CA . SER A 1 186 ? 10.553 -6.566 3.981 1.00 98.31 186 SER A CA 1
ATOM 1445 C C . SER A 1 186 ? 10.906 -5.691 5.184 1.00 98.31 186 SER A C 1
ATOM 1447 O O . SER A 1 186 ? 10.670 -6.070 6.332 1.00 98.31 186 SER A O 1
ATOM 1449 N N . GLU A 1 187 ? 11.428 -4.491 4.938 1.00 98.25 187 GLU A N 1
ATOM 1450 C CA . GLU A 1 187 ? 11.723 -3.518 5.989 1.00 98.25 187 GLU A CA 1
ATOM 1451 C C . GLU A 1 187 ? 10.435 -2.954 6.592 1.00 98.25 187 GLU A C 1
ATOM 1453 O O . GLU A 1 187 ? 10.351 -2.836 7.812 1.00 98.25 187 GLU A O 1
ATOM 1458 N N . VAL A 1 188 ? 9.422 -2.678 5.763 1.00 98.31 188 VAL A N 1
ATOM 1459 C CA . VAL A 1 188 ? 8.087 -2.236 6.203 1.00 98.31 188 VAL A CA 1
ATOM 1460 C C . VAL A 1 188 ? 7.434 -3.275 7.111 1.00 98.31 188 VAL A C 1
ATOM 1462 O O . VAL A 1 188 ? 6.956 -2.916 8.183 1.00 98.31 188 VAL A O 1
ATOM 1465 N N . VAL A 1 189 ? 7.453 -4.558 6.732 1.00 98.12 189 VAL A N 1
ATOM 1466 C CA . VAL A 1 189 ? 6.942 -5.652 7.575 1.00 98.12 189 VAL A CA 1
ATOM 1467 C C . VAL A 1 189 ? 7.651 -5.650 8.928 1.00 98.12 189 VAL A C 1
ATOM 1469 O O . VAL A 1 189 ? 6.982 -5.610 9.954 1.00 98.12 189 VAL A O 1
ATOM 1472 N N . ARG A 1 190 ? 8.988 -5.570 8.952 1.00 96.25 190 ARG A N 1
ATOM 1473 C CA . ARG A 1 190 ? 9.753 -5.512 10.209 1.00 96.25 190 ARG A CA 1
ATOM 1474 C C . ARG A 1 190 ? 9.407 -4.289 11.063 1.00 96.25 190 ARG A C 1
ATOM 1476 O O . ARG A 1 190 ? 9.410 -4.386 12.284 1.00 96.25 190 ARG A O 1
ATOM 1483 N N . MET A 1 191 ? 9.156 -3.135 10.444 1.00 94.94 191 MET A N 1
ATOM 1484 C CA . MET A 1 191 ? 8.749 -1.925 11.167 1.00 94.94 191 MET A CA 1
ATOM 1485 C C . MET A 1 191 ? 7.345 -2.062 11.772 1.00 94.94 191 MET A C 1
ATOM 1487 O O . MET A 1 191 ? 7.123 -1.539 12.854 1.00 94.94 191 MET A O 1
ATOM 1491 N N . LEU A 1 192 ? 6.424 -2.763 11.100 1.00 93.38 192 LEU A N 1
ATOM 1492 C CA . LEU A 1 192 ? 5.050 -2.988 11.573 1.00 93.38 192 LEU A CA 1
ATOM 1493 C C . LEU A 1 192 ? 4.926 -4.138 12.586 1.00 93.38 192 LEU A C 1
ATOM 1495 O O . LEU A 1 192 ? 3.978 -4.156 13.363 1.00 93.38 192 LEU A O 1
ATOM 1499 N N . GLU A 1 193 ? 5.848 -5.103 12.567 1.00 89.81 193 GLU A N 1
ATOM 1500 C CA . GLU A 1 193 ? 5.901 -6.226 13.519 1.00 89.81 193 GLU A CA 1
ATOM 1501 C C . GLU A 1 193 ? 6.553 -5.868 14.856 1.00 89.81 193 GLU A C 1
ATOM 1503 O O . GLU A 1 193 ? 6.482 -6.663 15.791 1.00 89.81 193 GLU A O 1
ATOM 1508 N N . ALA A 1 194 ? 7.227 -4.720 14.945 1.00 70.00 194 ALA A N 1
ATOM 1509 C CA . ALA A 1 194 ? 7.981 -4.318 16.123 1.00 70.00 194 ALA A CA 1
ATOM 1510 C C . ALA A 1 194 ? 7.068 -3.895 17.291 1.00 70.00 194 ALA A C 1
ATOM 1512 O O . ALA A 1 194 ? 7.107 -2.758 17.736 1.00 70.00 194 ALA A O 1
ATOM 1513 N N . ASP A 1 195 ? 6.302 -4.832 17.845 1.00 50.50 195 ASP A N 1
ATOM 1514 C CA . ASP A 1 195 ? 5.713 -4.702 19.173 1.00 50.50 195 ASP A CA 1
ATOM 1515 C C . ASP A 1 195 ? 6.840 -4.865 20.226 1.00 50.50 195 ASP A C 1
ATOM 1517 O O . ASP A 1 195 ? 7.349 -5.960 20.463 1.00 50.50 195 ASP A O 1
ATOM 1521 N N . GLY A 1 196 ? 7.258 -3.774 20.879 1.00 44.81 196 GLY A N 1
ATOM 1522 C CA . GLY A 1 196 ? 7.777 -3.835 22.256 1.00 44.81 196 GLY A CA 1
ATOM 1523 C C . GLY A 1 196 ? 9.172 -4.427 22.529 1.00 44.81 196 GLY A C 1
ATOM 1524 O O . GLY A 1 196 ? 9.345 -5.083 23.554 1.00 44.81 196 GLY A O 1
ATOM 1525 N N . LEU A 1 197 ? 10.202 -4.133 21.728 1.00 36.69 197 LEU A N 1
ATOM 1526 C CA . LEU A 1 197 ? 11.591 -4.198 22.219 1.00 36.69 197 LEU A CA 1
ATOM 1527 C C . LEU A 1 197 ? 12.187 -2.795 22.300 1.00 36.69 197 LEU A C 1
ATOM 1529 O O . LEU A 1 197 ? 12.853 -2.297 21.390 1.00 36.69 197 LEU A O 1
ATOM 1533 N N . ALA A 1 198 ? 11.961 -2.185 23.459 1.00 42.03 198 ALA A N 1
ATOM 1534 C CA . ALA A 1 198 ? 12.885 -1.234 24.041 1.00 42.03 198 ALA A CA 1
ATOM 1535 C C . ALA A 1 198 ? 14.264 -1.899 24.183 1.00 42.03 198 ALA A C 1
ATOM 1537 O O . ALA A 1 198 ? 14.568 -2.411 25.242 1.00 42.03 198 ALA A O 1
ATOM 1538 N N . GLU A 1 199 ? 15.061 -1.915 23.115 1.00 43.22 199 GLU A N 1
ATOM 1539 C CA . GLU A 1 199 ? 16.528 -1.947 23.138 1.00 43.22 199 GLU A CA 1
ATOM 1540 C C . GLU A 1 199 ? 17.056 -1.403 21.802 1.00 43.22 199 GLU A C 1
ATOM 1542 O O . GLU A 1 199 ? 17.477 -2.121 20.896 1.00 43.22 199 GLU A O 1
ATOM 1547 N N . ARG A 1 200 ? 17.059 -0.076 21.668 1.00 45.16 200 ARG A N 1
ATOM 1548 C CA . ARG A 1 200 ? 18.158 0.596 20.972 1.00 45.16 200 ARG A CA 1
ATOM 1549 C C . ARG A 1 200 ? 18.829 1.478 22.006 1.00 45.16 200 ARG A C 1
ATOM 1551 O O . ARG A 1 200 ? 18.221 2.420 22.502 1.00 45.16 200 ARG A O 1
ATOM 1558 N N . GLY A 1 201 ? 20.020 1.030 22.393 1.00 31.75 201 GLY A N 1
ATOM 1559 C CA . GLY A 1 201 ? 20.750 1.446 23.576 1.00 31.75 201 GLY A CA 1
ATOM 1560 C C . GLY A 1 201 ? 20.901 2.950 23.754 1.00 31.75 201 GLY A C 1
ATOM 1561 O O . GLY A 1 201 ? 20.868 3.742 22.811 1.00 31.75 201 GLY A O 1
ATOM 1562 N N . GLU A 1 202 ? 21.100 3.292 25.019 1.00 37.28 202 GLU A N 1
ATOM 1563 C CA . GLU A 1 202 ? 21.532 4.585 25.514 1.00 37.28 202 GLU A CA 1
ATOM 1564 C C . GLU A 1 202 ? 22.660 5.157 24.645 1.00 37.28 202 GLU A C 1
ATOM 1566 O O . GLU A 1 202 ? 23.823 4.768 24.740 1.00 37.28 202 GLU A O 1
ATOM 1571 N N . VAL A 1 203 ? 22.320 6.141 23.818 1.00 31.20 203 VAL A N 1
ATOM 1572 C CA . VAL A 1 203 ? 23.256 7.205 23.473 1.00 31.20 203 VAL A CA 1
ATOM 1573 C C . VAL A 1 203 ? 22.584 8.504 23.865 1.00 31.20 203 VAL A C 1
ATOM 1575 O O . VAL A 1 203 ? 21.696 9.024 23.192 1.00 31.20 203 VAL A O 1
ATOM 1578 N N . SER A 1 204 ? 23.004 8.993 25.024 1.00 35.59 204 SER A N 1
ATOM 1579 C CA . SER A 1 204 ? 22.645 10.279 25.589 1.00 35.59 204 SER A CA 1
ATOM 1580 C C . SER A 1 204 ? 22.926 11.408 24.600 1.00 35.59 204 SER A C 1
ATOM 1582 O O . SER A 1 204 ? 24.056 11.866 24.480 1.00 35.59 204 SER A O 1
ATOM 1584 N N . HIS A 1 205 ? 21.880 11.924 23.961 1.00 33.84 205 HIS A N 1
ATOM 1585 C CA . HIS A 1 205 ? 21.806 13.326 23.565 1.00 33.84 205 HIS A CA 1
ATOM 1586 C C . HIS A 1 205 ? 20.368 13.808 23.737 1.00 33.84 205 HIS A C 1
ATOM 1588 O O . HIS A 1 205 ? 19.519 13.655 22.863 1.00 33.84 205 HIS A O 1
ATOM 1594 N N . GLY A 1 206 ? 20.088 14.402 24.896 1.00 32.75 206 GLY A N 1
ATOM 1595 C CA . GLY A 1 206 ? 18.865 15.164 25.074 1.00 32.75 206 GLY A CA 1
ATOM 1596 C C . GLY A 1 206 ? 18.910 16.419 24.214 1.00 32.75 206 GLY A C 1
ATOM 1597 O O . GLY A 1 206 ? 19.799 17.230 24.425 1.00 32.75 206 GLY A O 1
ATOM 1598 N N . VAL A 1 207 ? 17.946 16.589 23.303 1.00 29.17 207 VAL A N 1
ATOM 1599 C CA . VAL A 1 207 ? 17.399 17.893 22.886 1.00 29.17 207 VAL A CA 1
ATOM 1600 C C . VAL A 1 207 ? 15.971 17.700 22.349 1.00 29.17 207 VAL A C 1
ATOM 1602 O O . VAL A 1 207 ? 15.788 17.126 21.282 1.00 29.17 207 VAL A O 1
ATOM 1605 N N . ALA A 1 208 ? 15.019 18.264 23.103 1.00 26.81 208 ALA A N 1
ATOM 1606 C CA . ALA A 1 208 ? 13.723 18.856 22.740 1.00 26.81 208 ALA A CA 1
ATOM 1607 C C . ALA A 1 208 ? 12.715 18.072 21.878 1.00 26.81 208 ALA A C 1
ATOM 1609 O O . ALA A 1 208 ? 13.029 17.557 20.812 1.00 26.81 208 ALA A O 1
ATOM 1610 N N . ALA A 1 209 ? 11.445 18.130 22.302 1.00 32.28 209 ALA A N 1
ATOM 1611 C CA . ALA A 1 209 ? 10.267 17.820 21.498 1.00 32.28 209 ALA A CA 1
ATOM 1612 C C . ALA A 1 209 ? 10.377 18.473 20.109 1.00 32.28 209 ALA A C 1
ATOM 1614 O O . ALA A 1 209 ? 10.126 19.669 19.935 1.00 32.28 209 ALA A O 1
ATOM 1615 N N . ARG A 1 210 ? 10.803 17.690 19.115 1.00 27.75 210 ARG A N 1
ATOM 1616 C CA . ARG A 1 210 ? 10.856 18.133 17.728 1.00 27.75 210 ARG A CA 1
ATOM 1617 C C . ARG A 1 210 ? 9.437 18.075 17.196 1.00 27.75 210 ARG A C 1
ATOM 1619 O O . ARG A 1 210 ? 8.863 17.006 17.024 1.00 27.75 210 ARG A O 1
ATOM 1626 N N . LYS A 1 211 ? 8.871 19.261 16.984 1.00 28.20 211 LYS A N 1
ATOM 1627 C CA . LYS A 1 211 ? 7.690 19.482 16.150 1.00 28.20 211 LYS A CA 1
ATOM 1628 C C . LYS A 1 211 ? 7.861 18.643 14.876 1.00 28.20 211 LYS A C 1
ATOM 1630 O O . LYS A 1 211 ? 8.835 18.843 14.158 1.00 28.20 211 LYS A O 1
ATOM 1635 N N . ILE A 1 212 ? 6.950 17.702 14.629 1.00 35.56 212 ILE A N 1
ATOM 1636 C CA . ILE A 1 212 ? 6.875 16.979 13.357 1.00 35.56 212 ILE A CA 1
ATOM 1637 C C . ILE A 1 212 ? 6.517 18.030 12.301 1.00 35.56 212 ILE A C 1
ATOM 1639 O O . ILE A 1 212 ? 5.367 18.462 12.204 1.00 35.56 212 ILE A O 1
ATOM 1643 N N . GLU A 1 213 ? 7.516 18.538 11.582 1.00 28.33 213 GLU A N 1
ATOM 1644 C CA . GLU A 1 213 ? 7.294 19.454 10.470 1.00 28.33 213 GLU A CA 1
ATOM 1645 C C . GLU A 1 213 ? 6.810 18.651 9.267 1.00 28.33 213 GLU A C 1
ATOM 1647 O O . GLU A 1 213 ? 7.580 18.053 8.526 1.00 28.33 213 GLU A O 1
ATOM 1652 N N . VAL A 1 214 ? 5.495 18.676 9.058 1.00 36.66 214 VAL A N 1
ATOM 1653 C CA . VAL A 1 214 ? 4.795 18.148 7.876 1.00 36.66 214 VAL A CA 1
ATOM 1654 C C . VAL A 1 214 ? 5.047 19.047 6.642 1.00 36.66 214 VAL A C 1
ATOM 1656 O O . VAL A 1 214 ? 4.196 19.187 5.770 1.00 36.66 214 VAL A O 1
ATOM 1659 N N . SER A 1 215 ? 6.207 19.714 6.559 1.00 31.48 215 SER A N 1
ATOM 1660 C CA . SER A 1 215 ? 6.544 20.615 5.445 1.00 31.48 215 SER A CA 1
ATOM 1661 C C . SER A 1 215 ? 6.807 19.852 4.141 1.00 31.48 215 SER A C 1
ATOM 1663 O O . SER A 1 215 ? 6.691 20.423 3.058 1.00 31.48 215 SER A O 1
ATOM 1665 N N . GLU A 1 216 ? 7.078 18.545 4.219 1.00 36.38 216 GLU A N 1
ATOM 1666 C CA . GLU A 1 216 ? 7.242 17.687 3.042 1.00 36.38 216 GLU A CA 1
ATOM 1667 C C . GLU A 1 216 ? 5.918 17.244 2.407 1.00 36.38 216 GLU A C 1
ATOM 1669 O O . GLU A 1 216 ? 5.917 16.894 1.228 1.00 36.38 216 GLU A O 1
ATOM 1674 N N . PHE A 1 217 ? 4.784 17.366 3.111 1.00 41.94 217 PHE A N 1
ATOM 1675 C CA . PHE A 1 217 ? 3.445 17.233 2.519 1.00 41.94 217 PHE A CA 1
ATOM 1676 C C . PHE A 1 217 ? 2.961 18.576 1.950 1.00 41.94 217 PHE A C 1
ATOM 1678 O O . PHE A 1 217 ? 1.779 18.905 2.052 1.00 41.94 217 PHE A O 1
ATOM 1685 N N . SER A 1 218 ? 3.865 19.409 1.413 1.00 33.19 218 SER A N 1
ATOM 1686 C CA . SER A 1 218 ? 3.453 20.682 0.831 1.00 33.19 218 SER A CA 1
ATOM 1687 C C . SER A 1 218 ? 2.435 20.415 -0.275 1.00 33.19 218 SER A C 1
ATOM 1689 O O . SER A 1 218 ? 2.742 19.905 -1.354 1.00 33.19 218 SER A O 1
ATOM 1691 N N . SER A 1 219 ? 1.193 20.787 0.033 1.00 40.22 219 SER A N 1
ATOM 1692 C CA . SER A 1 219 ? 0.097 20.877 -0.915 1.00 40.22 219 SER A CA 1
ATOM 1693 C C . SER A 1 219 ? 0.513 21.672 -2.148 1.00 40.22 219 SER A C 1
ATOM 1695 O O . SER A 1 219 ? 0.060 21.338 -3.221 1.00 40.22 219 SER A O 1
ATOM 1697 N N . GLU A 1 220 ? 1.470 22.601 -2.041 1.00 34.50 220 GLU A N 1
ATOM 1698 C CA . GLU A 1 220 ? 2.026 23.345 -3.180 1.00 34.50 220 GLU A CA 1
ATOM 1699 C C . GLU A 1 220 ? 2.592 22.447 -4.303 1.00 34.50 220 GLU A C 1
ATOM 1701 O O . GLU A 1 220 ? 2.486 22.791 -5.475 1.00 34.50 220 GLU A O 1
ATOM 1706 N N . ARG A 1 221 ? 3.123 21.252 -3.991 1.00 41.81 221 ARG A N 1
ATOM 1707 C CA . ARG A 1 221 ? 3.634 20.314 -5.017 1.00 41.81 221 ARG A CA 1
ATOM 1708 C C . ARG A 1 221 ? 2.581 19.347 -5.557 1.00 41.81 221 ARG A C 1
ATOM 1710 O O . ARG A 1 221 ? 2.764 18.798 -6.637 1.00 41.81 221 ARG A O 1
ATOM 1717 N N . TYR A 1 222 ? 1.481 19.149 -4.830 1.00 35.91 222 TYR A N 1
ATOM 1718 C CA . TYR A 1 222 ? 0.292 18.451 -5.333 1.00 35.91 222 TYR A CA 1
ATOM 1719 C C . TYR A 1 222 ? -0.675 19.416 -6.035 1.00 35.91 222 TYR A C 1
ATOM 1721 O O . TYR A 1 222 ? -1.400 18.993 -6.929 1.00 35.91 222 TYR A O 1
ATOM 1729 N N . SER A 1 223 ? -0.682 20.703 -5.683 1.00 36.16 223 SER A N 1
ATOM 1730 C CA . SER A 1 223 ? -1.471 21.745 -6.334 1.00 36.16 223 SER A CA 1
ATOM 1731 C C . SER A 1 223 ? -0.933 22.002 -7.729 1.00 36.16 223 SER A C 1
ATOM 1733 O O . SER A 1 223 ? -1.720 21.960 -8.657 1.00 36.16 223 SER A O 1
ATOM 1735 N N . ASP A 1 224 ? 0.388 22.091 -7.914 1.00 36.69 224 ASP A N 1
ATOM 1736 C CA . ASP A 1 224 ? 0.983 22.213 -9.257 1.00 36.69 224 ASP A CA 1
ATOM 1737 C C . ASP A 1 224 ? 0.662 21.007 -10.164 1.00 36.69 224 ASP A C 1
ATOM 1739 O O . ASP A 1 224 ? 0.459 21.165 -11.364 1.00 36.69 224 ASP A O 1
ATOM 1743 N N . LEU A 1 225 ? 0.539 19.799 -9.597 1.00 38.28 225 LEU A N 1
ATOM 1744 C CA . LEU A 1 225 ? 0.150 18.585 -10.336 1.00 38.28 225 LEU A CA 1
ATOM 1745 C C . LEU A 1 225 ? -1.369 18.428 -10.516 1.00 38.28 225 LEU A C 1
ATOM 1747 O O . LEU A 1 225 ? -1.808 17.598 -11.311 1.00 38.28 225 LEU A O 1
ATOM 1751 N N . THR A 1 226 ? -2.173 19.182 -9.761 1.00 38.59 226 THR A N 1
ATOM 1752 C CA . THR A 1 226 ? -3.640 19.205 -9.882 1.00 38.59 226 THR A CA 1
ATOM 1753 C C . THR A 1 226 ? -4.159 20.426 -10.645 1.00 38.59 226 THR A C 1
ATOM 1755 O O . THR A 1 226 ? -5.319 20.421 -11.055 1.00 38.59 226 THR A O 1
ATOM 1758 N N . ASP A 1 227 ? -3.312 21.429 -10.884 1.00 37.41 227 ASP A N 1
ATOM 1759 C CA . ASP A 1 227 ? -3.600 22.588 -11.736 1.00 37.41 227 ASP A CA 1
ATOM 1760 C C . ASP A 1 227 ? -3.257 22.306 -13.212 1.00 37.41 227 ASP A C 1
ATOM 1762 O O . ASP A 1 227 ? -3.880 22.862 -14.118 1.00 37.41 227 ASP A O 1
ATOM 1766 N N . ASP A 1 228 ? -2.358 21.347 -13.488 1.00 40.03 228 ASP A N 1
ATOM 1767 C CA . ASP A 1 228 ? -2.221 20.764 -14.827 1.00 40.03 228 ASP A CA 1
ATOM 1768 C C . ASP A 1 228 ? -3.378 19.790 -15.091 1.00 40.03 228 ASP A C 1
ATOM 1770 O O . ASP A 1 228 ? -3.287 18.565 -14.951 1.00 40.03 228 ASP A O 1
ATOM 1774 N N . SER A 1 229 ? -4.515 20.377 -15.469 1.00 45.47 229 SER A N 1
ATOM 1775 C CA . SER A 1 229 ? -5.745 19.680 -15.843 1.00 45.47 229 SER A CA 1
ATOM 1776 C C . SER A 1 229 ? -5.491 18.545 -16.847 1.00 45.47 229 SER A C 1
ATOM 1778 O O . SER A 1 229 ? -6.221 17.556 -16.830 1.00 45.47 229 SER A O 1
ATOM 1780 N N . SER A 1 230 ? -4.425 18.614 -17.656 1.00 41.78 230 SER A N 1
ATOM 1781 C CA . SER A 1 230 ? -4.087 17.567 -18.622 1.00 41.78 230 SER A CA 1
ATOM 1782 C C . SER A 1 230 ? -3.617 16.263 -17.961 1.00 41.78 230 SER A C 1
ATOM 1784 O O . SER A 1 230 ? -4.066 15.191 -18.366 1.00 41.78 230 SER A O 1
ATOM 1786 N N . LEU A 1 231 ? -2.815 16.329 -16.890 1.00 42.59 231 LEU A N 1
ATOM 1787 C CA . LEU A 1 231 ? -2.282 15.151 -16.187 1.00 42.59 231 LEU A CA 1
ATOM 1788 C C . LEU A 1 231 ? -3.357 14.443 -15.353 1.00 42.59 231 LEU A C 1
ATOM 1790 O O . LEU A 1 231 ? -3.413 13.211 -15.306 1.00 42.59 231 LEU A O 1
ATOM 1794 N N . LEU A 1 232 ? -4.253 15.219 -14.737 1.00 41.41 232 LEU A N 1
ATOM 1795 C CA . LEU A 1 232 ? -5.435 14.705 -14.040 1.00 41.41 232 LEU A CA 1
ATOM 1796 C C . LEU A 1 232 ? -6.419 14.035 -15.001 1.00 41.41 232 LEU A C 1
ATOM 1798 O O . LEU A 1 232 ? -6.896 12.938 -14.709 1.00 41.41 232 LEU A O 1
ATOM 1802 N N . ILE A 1 233 ? -6.698 14.663 -16.149 1.00 39.44 233 ILE A N 1
ATOM 1803 C CA . ILE A 1 233 ? -7.554 14.085 -17.193 1.00 39.44 233 ILE A CA 1
ATOM 1804 C C . ILE A 1 233 ? -6.934 12.787 -17.712 1.00 39.44 233 ILE A C 1
ATOM 1806 O O . ILE A 1 233 ? -7.633 11.780 -17.793 1.00 39.44 233 ILE A O 1
ATOM 1810 N N . GLN A 1 234 ? -5.620 12.759 -17.951 1.00 44.81 234 GLN A N 1
ATOM 1811 C CA . GLN A 1 234 ? -4.936 11.558 -18.418 1.00 44.81 234 GLN A CA 1
ATOM 1812 C C . GLN A 1 234 ? -5.040 10.427 -17.382 1.00 44.81 234 GLN A C 1
ATOM 1814 O O . GLN A 1 234 ? -5.443 9.323 -17.729 1.00 44.81 234 GLN A O 1
ATOM 1819 N N . ALA A 1 235 ? -4.792 10.677 -16.092 1.00 42.25 235 ALA A N 1
ATOM 1820 C CA . ALA A 1 235 ? -4.922 9.650 -15.050 1.00 42.25 235 ALA A CA 1
ATOM 1821 C C . ALA A 1 235 ? -6.376 9.167 -14.826 1.00 42.25 235 ALA A C 1
ATOM 1823 O O . ALA A 1 235 ? -6.604 7.987 -14.534 1.00 42.25 235 ALA A O 1
ATOM 1824 N N . MET A 1 236 ? -7.367 10.052 -14.998 1.00 44.38 236 MET A N 1
ATOM 1825 C CA . MET A 1 236 ? -8.795 9.708 -14.953 1.00 44.38 236 MET A CA 1
ATOM 1826 C C . MET A 1 236 ? -9.231 8.866 -16.163 1.00 44.38 236 MET A C 1
ATOM 1828 O O . MET A 1 236 ? -9.952 7.885 -15.985 1.00 44.38 236 MET A O 1
ATOM 1832 N N . GLU A 1 237 ? -8.757 9.179 -17.372 1.00 46.75 237 GLU A N 1
ATOM 1833 C CA . GLU A 1 237 ? -8.997 8.382 -18.586 1.00 46.75 237 GLU A CA 1
ATOM 1834 C C . GLU A 1 237 ? -8.298 7.016 -18.531 1.00 46.75 237 GLU A C 1
ATOM 1836 O O . GLU A 1 237 ? -8.845 6.008 -18.977 1.00 46.75 237 GLU A O 1
ATOM 1841 N N . LEU A 1 238 ? -7.123 6.948 -17.901 1.00 47.97 238 LEU A N 1
ATOM 1842 C CA . LEU A 1 238 ? -6.354 5.716 -17.693 1.00 47.97 238 LEU A CA 1
ATOM 1843 C C . LEU A 1 238 ? -6.999 4.752 -16.676 1.00 47.97 238 LEU A C 1
ATOM 1845 O O . LEU A 1 238 ? -6.562 3.602 -16.574 1.00 47.97 238 LEU A O 1
ATOM 1849 N N . SER A 1 239 ? -8.040 5.208 -15.967 1.00 42.44 239 SER A N 1
ATOM 1850 C CA . SER A 1 239 ? -8.920 4.416 -15.091 1.00 42.44 239 SER A CA 1
ATOM 1851 C C . SER A 1 239 ? -10.251 4.012 -15.764 1.00 42.44 239 SER A C 1
ATOM 1853 O O . SER A 1 239 ? -11.110 3.420 -15.107 1.00 42.44 239 SER A O 1
ATOM 1855 N N . GLY A 1 240 ? -10.448 4.353 -17.048 1.00 37.09 240 GLY A N 1
ATOM 1856 C CA . GLY A 1 240 ? -11.641 4.036 -17.848 1.00 37.09 240 GLY A CA 1
ATOM 1857 C C . GLY A 1 240 ? -11.861 2.531 -18.086 1.00 37.09 240 GLY A C 1
ATOM 1858 O O . GLY A 1 240 ? -10.970 1.730 -17.800 1.00 37.09 240 GLY A O 1
ATOM 1859 N N . PRO A 1 241 ? -13.062 2.120 -18.550 1.00 37.44 241 PRO A N 1
ATOM 1860 C CA . PRO A 1 241 ? -13.583 0.774 -18.331 1.00 37.44 241 PRO A CA 1
ATOM 1861 C C . PRO A 1 241 ? -12.738 -0.319 -18.994 1.00 37.44 241 PRO A C 1
ATOM 1863 O O . PRO A 1 241 ? -12.187 -0.134 -20.078 1.00 37.44 241 PRO A O 1
ATOM 1866 N N . ARG A 1 242 ? -12.674 -1.439 -18.265 1.00 44.31 242 ARG A N 1
ATOM 1867 C CA . ARG A 1 242 ? -11.916 -2.670 -18.526 1.00 44.31 242 ARG A CA 1
ATOM 1868 C C . ARG A 1 242 ? -12.154 -3.263 -19.912 1.00 44.31 242 ARG A C 1
ATOM 1870 O O . ARG A 1 242 ? -13.331 -3.303 -20.335 1.00 44.31 242 ARG A O 1
#

Radius of gyration: 18.63 Å; Cα contacts (8 Å, |Δi|>4): 321; chains: 1; bounding box: 45×42×52 Å

Sequence (242 aa):
MTATERLLVYPYMSNGSVASRLKAKPMLDWSTRKRIALGAARGLLYLHEQCDPKIIHRDVKAANILLDDYCEAVVGDFGLAKLLDHRDSHVTTAVRGTVGHIAPEYLSTGQSSEKTDVFGFGVLLLELITGLRALEFGKAANQKEKLDMIVDKDLKKSYDQGEFDEMVQVALSCTRYLPGDRPKMSEVVRMLEADGLAERGEVSHGVAARKIEVSEFSSERYSDLTDDSSLLIQAMELSGPR

Secondary structure (DSSP, 8-state):
--TT---------TT-BHHHHHHSSSPPPHHHHHHHHHHHHHHHHHHHHTSSSEEE-S--STTTEEE-TT--EEE--GGG-EEE-TT-S-EE----S-TTTS-HHHHHH-EE-HHHHHHHHHHHHHHHHHSS-HHHHHHHHTS---GGGTS-GGGTT-S-HHHHHHHHHHHHHHT-SSGGGSPPHHHHHHHHH--S---S-------------GGGG-HHHHHHHHH-HHHHHHHHHTT---

Foldseek 3Di:
DDPPDDDDDDPDQPCAFQLVQLPDPPHDAPVLLLQQLLLVLVQLLCQAPVDVQHKFQLAQARNQFTQHPVRHTDGHDSVVIDGDHPPDQWDQDQREYDPLLAAPCCLVRSTDHSLSNLQSSLQRLLCSQQVDHSVVVLVVVVPPDDPVVRGPVVNVPSDDVVLSVLSNVLSCQSNDNDSVSRDGSVVSSVSSPPDDDPDPDDDDDDDDDDDPPPVVSPSVVVVVVVVPVVSVVSHVVSHDDD

Nearest PDB structures (foldseek):
  3ulz-assembly1_A  TM=8.903E-01  e=2.612E-21  Arabidopsis thaliana
  3tl8-assembly2_D  TM=8.195E-01  e=5.595E-22  Arabidopsis thaliana
  5lpz-assembly1_A  TM=9.284E-01  e=1.840E-17  Arabidopsis thaliana
  2oib-assembly4_D  TM=8.666E-01  e=3.276E-14  Homo sapiens
  6aaj-assembly2_B  TM=7.727E-01  e=2.439E-10  Homo sapiens

InterPro domains:
  IPR000719 Protein kinase domain [PS50011] (1-197)
  IPR000719 Protein kinase domain [SM00220] (1-192)
  IPR001245 Serine-threonine/tyrosine-protein kinase, catalytic domain [PF07714] (4-192)
  IPR008271 Serine/threonine-protein kinase, active site [PS00108] (55-67)
  IPR011009 Protein kinase-like domain superfamily [SSF56112] (5-193)
  IPR051824 LRR Receptor-Like Ser/Thr Protein Kinase [PTHR48006] (4-195)

Organism: Ensete ventricosum (NCBI:txid4639)